Protein AF-0000000084721516 (afdb_homodimer)

Secondary structure (DSSP, 8-state):
-EEEEEEEEESS-HHHHHHHHT-GGGHHHH-TTEEEEEEEEEETTEEEEEEEEEEEEEEEEEEEEEEETTTEEEEEEEEESSEEEEEEEEEEEE-STT-EEEEEEEEEEE-TTS-HHHHHHIIIIIHHHHHHHHHHHHHH-/-EEEEEEEEESS-HHHHHHHHT-GGGHHHH-TTEEEEEEEEEETTEEEEEEEEEEEEEEEEEEEEEEETTTEEEEEEEEESSEEEEEEEEEEEE-STT-EEEEEEEEEEE-TTS-HHHHHHIIIIIHHHHHHHHHHHHHH-

Foldseek 3Di:
DDDDDDDDDDPDDPVVVVVVVPPFQCCVVPPVQWDGKDFPDDDDPDTDMDTDGDDDDDWDFDWAWDDDPPAKIWIWGDDIPQWDIKIWMWGWDDDDPPDIDIDTDMDTGGDPVDDVVVVCCCVPPVVVVVVVVVVCVVVVD/DDDDDDDDDDPDDPVVVVVVVPPFQCCVVPPVQWDGKDFDDDDDPDTDMDTDGDDDDDWDFDWAWDDDPPAKIWIWGDDIPQWDIKIWMWGWDDDDPPDIDIDTDMDTGGDPPDDPVVVCCCVPPVVVVVVVVVVCVVVVD

Sequence (282 aa):
MAGASRSIVINAPPEKLFDVITQYEKYPEFLSEVKKIRVLERKENTVKVQYEVDVIKTIRYTILVTEERPKRMSWTFVEGEVMKDNKGSWVLEPDGEGRTKATYTAELALGPLVPKAIVNALTETSLPKMLESFKRRAEATMAGASRSIVINAPPEKLFDVITQYEKYPEFLSEVKKIRVLERKENTVKVQYEVDVIKTIRYTILVTEERPKRMSWTFVEGEVMKDNKGSWVLEPDGEGRTKATYTAELALGPLVPKAIVNALTETSLPKMLESFKRRAEAT

Organism: Cystobacter fuscus (strain ATCC 25194 / DSM 2262 / NBRC 100088 / M29) (NCBI:txid1242864)

Nearest PDB structures (foldseek):
  5z8o-assembly1_A  TM=5.915E-01  e=6.239E-05  Mycolicibacterium smegmatis MC2 155
  5ezv-assembly2_C  TM=5.713E-01  e=5.406E+00  Homo sapiens
  7myj-assembly1_A  TM=3.577E-01  e=2.685E+00  Homo sapiens
  7myj-assembly2_C  TM=4.600E-01  e=5.099E+00  Homo sapiens
  4cfh-assembly1_A  TM=5.062E-01  e=8.618E+00  Rattus norvegicus

Structure (mmCIF, N/CA/C/O backbone):
data_AF-0000000084721516-model_v1
#
loop_
_entity.id
_entity.type
_entity.pdbx_description
1 polymer Cyclase/dehydrase
#
loop_
_atom_site.group_PDB
_atom_site.id
_atom_site.type_symbol
_atom_site.label_atom_id
_atom_site.label_alt_id
_atom_site.label_comp_id
_atom_site.label_asym_id
_atom_site.label_entity_id
_atom_site.label_seq_id
_atom_site.pdbx_PDB_ins_code
_atom_site.Cartn_x
_atom_site.Cartn_y
_atom_site.Cartn_z
_atom_site.occupancy
_atom_site.B_iso_or_equiv
_atom_site.auth_seq_id
_atom_site.auth_comp_id
_atom_site.auth_asym_id
_atom_site.auth_atom_id
_atom_site.pdbx_PDB_model_num
ATOM 1 N N . MET A 1 1 ? 8.711 -6.367 -20.938 1 63.09 1 MET A N 1
ATOM 2 C CA . MET A 1 1 ? 7.98 -7.027 -19.859 1 63.09 1 MET A CA 1
ATOM 3 C C . MET A 1 1 ? 8.922 -7.414 -18.719 1 63.09 1 MET A C 1
ATOM 5 O O . MET A 1 1 ? 10.094 -7.719 -18.953 1 63.09 1 MET A O 1
ATOM 9 N N . ALA A 1 2 ? 8.492 -6.895 -17.562 1 74.31 2 ALA A N 1
ATOM 10 C CA . ALA A 1 2 ? 9.32 -7.285 -16.422 1 74.31 2 ALA A CA 1
ATOM 11 C C . ALA A 1 2 ? 8.984 -8.703 -15.969 1 74.31 2 ALA A C 1
ATOM 13 O O . ALA A 1 2 ? 7.82 -9.094 -15.953 1 74.31 2 ALA A O 1
ATOM 14 N N . GLY A 1 3 ? 9.953 -9.578 -16.031 1 82 3 GLY A N 1
ATOM 15 C CA . GLY A 1 3 ? 9.758 -10.961 -15.625 1 82 3 GLY A CA 1
ATOM 16 C C . GLY A 1 3 ? 10.758 -11.422 -14.578 1 82 3 GLY A C 1
ATOM 17 O O . GLY A 1 3 ? 11.805 -10.812 -14.398 1 82 3 GLY A O 1
ATOM 18 N N . ALA A 1 4 ? 10.305 -12.336 -13.797 1 87.81 4 ALA A N 1
ATOM 19 C CA . ALA A 1 4 ? 11.18 -12.961 -12.805 1 87.81 4 ALA A CA 1
ATOM 20 C C . ALA A 1 4 ? 10.93 -14.461 -12.719 1 87.81 4 ALA A C 1
ATOM 22 O O . ALA A 1 4 ? 9.812 -14.922 -12.961 1 87.81 4 ALA A O 1
ATOM 23 N N . SER A 1 5 ? 12.008 -15.164 -12.516 1 93.06 5 SER A N 1
ATOM 24 C CA . SER A 1 5 ? 11.953 -16.594 -12.266 1 93.06 5 SER A CA 1
ATOM 25 C C . SER A 1 5 ? 12.805 -16.969 -11.055 1 93.06 5 SER A C 1
ATOM 27 O O . SER A 1 5 ? 13.922 -16.484 -10.898 1 93.06 5 SER A O 1
ATOM 29 N N . ARG A 1 6 ? 12.211 -17.734 -10.195 1 95.38 6 ARG A N 1
ATOM 30 C CA . ARG A 1 6 ? 12.922 -18.172 -9 1 95.38 6 ARG A CA 1
ATOM 31 C C . ARG A 1 6 ? 12.5 -19.594 -8.617 1 95.38 6 ARG A C 1
ATOM 33 O O . ARG A 1 6 ? 11.344 -19.969 -8.797 1 95.38 6 ARG A O 1
ATOM 40 N N . SER A 1 7 ? 13.453 -20.328 -8.078 1 96.88 7 SER A N 1
ATOM 41 C CA . SER A 1 7 ? 13.172 -21.672 -7.605 1 96.88 7 SER A CA 1
ATOM 42 C C . SER A 1 7 ? 13.422 -21.797 -6.105 1 96.88 7 SER A C 1
ATOM 44 O O . SER A 1 7 ? 14.258 -21.078 -5.551 1 96.88 7 SER A O 1
ATOM 46 N N . ILE A 1 8 ? 12.719 -22.688 -5.543 1 97.62 8 ILE A N 1
ATOM 47 C CA . ILE A 1 8 ? 12.891 -22.984 -4.129 1 97.62 8 ILE A CA 1
ATOM 48 C C . ILE A 1 8 ? 12.641 -24.484 -3.887 1 97.62 8 ILE A C 1
ATOM 50 O O . ILE A 1 8 ? 11.852 -25.109 -4.594 1 97.62 8 ILE A O 1
ATOM 54 N N . VAL A 1 9 ? 13.344 -25.031 -2.947 1 98 9 VAL A N 1
ATOM 55 C CA . VAL A 1 9 ? 13.094 -26.406 -2.541 1 98 9 VAL A CA 1
ATOM 56 C C . VAL A 1 9 ? 12.141 -26.438 -1.349 1 98 9 VAL A C 1
ATOM 58 O O . VAL A 1 9 ? 12.352 -25.719 -0.368 1 98 9 VAL A O 1
ATOM 61 N N . ILE A 1 10 ? 11.148 -27.219 -1.458 1 98.25 10 ILE A N 1
ATOM 62 C CA . ILE A 1 10 ? 10.109 -27.312 -0.444 1 98.25 10 ILE A CA 1
ATOM 63 C C . ILE A 1 10 ? 10.008 -28.75 0.058 1 98.25 10 ILE A C 1
ATOM 65 O O . ILE A 1 10 ? 9.969 -29.703 -0.739 1 98.25 10 ILE A O 1
ATOM 69 N N . ASN A 1 11 ? 9.938 -28.922 1.334 1 97.88 11 ASN A N 1
ATOM 70 C CA . ASN A 1 11 ? 9.812 -30.25 1.936 1 97.88 11 ASN A CA 1
ATOM 71 C C . ASN A 1 11 ? 8.367 -30.75 1.922 1 97.88 11 ASN A C 1
ATOM 73 O O . ASN A 1 11 ? 7.777 -30.969 2.977 1 97.88 11 ASN A O 1
ATOM 77 N N . ALA A 1 12 ? 7.871 -31 0.813 1 97.94 12 ALA A N 1
ATOM 78 C CA . ALA A 1 12 ? 6.566 -31.562 0.491 1 97.94 12 ALA A CA 1
ATOM 79 C C . ALA A 1 12 ? 6.559 -32.156 -0.913 1 97.94 12 ALA A C 1
ATOM 81 O O . ALA A 1 12 ? 7.18 -31.625 -1.83 1 97.94 12 ALA A O 1
ATOM 82 N N . PRO A 1 13 ? 5.914 -33.312 -1.038 1 97.44 13 PRO A N 1
ATOM 83 C CA . PRO A 1 13 ? 5.855 -33.875 -2.387 1 97.44 13 PRO A CA 1
ATOM 84 C C . PRO A 1 13 ? 5.094 -33 -3.369 1 97.44 13 PRO A C 1
ATOM 86 O O . PRO A 1 13 ? 4.301 -32.156 -2.953 1 97.44 13 PRO A O 1
ATOM 89 N N . PRO A 1 14 ? 5.312 -33.156 -4.648 1 97.88 14 PRO A N 1
ATOM 90 C CA . PRO A 1 14 ? 4.691 -32.312 -5.66 1 97.88 14 PRO A CA 1
ATOM 91 C C . PRO A 1 14 ? 3.168 -32.281 -5.559 1 97.88 14 PRO A C 1
ATOM 93 O O . PRO A 1 14 ? 2.551 -31.219 -5.738 1 97.88 14 PRO A O 1
ATOM 96 N N . GLU A 1 15 ? 2.562 -33.406 -5.266 1 97.62 15 GLU A N 1
ATOM 97 C CA . GLU A 1 15 ? 1.106 -33.469 -5.184 1 97.62 15 GLU A CA 1
ATOM 98 C C . GLU A 1 15 ? 0.571 -32.562 -4.086 1 97.62 15 GLU A C 1
ATOM 100 O O . GLU A 1 15 ? -0.406 -31.844 -4.293 1 97.62 15 GLU A O 1
ATOM 105 N N . LYS A 1 16 ? 1.24 -32.562 -2.986 1 97.62 16 LYS A N 1
ATOM 106 C CA . LYS A 1 16 ? 0.825 -31.734 -1.865 1 97.62 16 LYS A CA 1
ATOM 107 C C . LYS A 1 16 ? 1.025 -30.25 -2.182 1 97.62 16 LYS A C 1
ATOM 109 O O . LYS A 1 16 ? 0.144 -29.438 -1.922 1 97.62 16 LYS A O 1
ATOM 114 N N . LEU A 1 17 ? 2.172 -29.953 -2.682 1 98.19 17 LEU A N 1
ATOM 115 C CA . LEU A 1 17 ? 2.449 -28.562 -3.031 1 98.19 17 LEU A CA 1
ATOM 116 C C . LEU A 1 17 ? 1.479 -28.062 -4.098 1 98.19 17 LEU A C 1
ATOM 118 O O . LEU A 1 17 ? 0.999 -26.938 -4.023 1 98.19 17 LEU A O 1
ATOM 122 N N . PHE A 1 18 ? 1.16 -28.891 -5.062 1 98.38 18 PHE A N 1
ATOM 123 C CA . PHE A 1 18 ? 0.189 -28.531 -6.09 1 98.38 18 PHE A CA 1
ATOM 124 C C . PHE A 1 18 ? -1.16 -28.203 -5.465 1 98.38 18 PHE A C 1
ATOM 126 O O . PHE A 1 18 ? -1.799 -27.219 -5.848 1 98.38 18 PHE A O 1
ATOM 133 N N . ASP A 1 19 ? -1.529 -28.984 -4.516 1 97.75 19 ASP A N 1
ATOM 134 C CA . ASP A 1 19 ? -2.797 -28.734 -3.834 1 97.75 19 ASP A CA 1
ATOM 135 C C . ASP A 1 19 ? -2.791 -27.391 -3.125 1 97.75 19 ASP A C 1
ATOM 137 O O . ASP A 1 19 ? -3.783 -26.656 -3.164 1 97.75 19 ASP A O 1
ATOM 141 N N . VAL A 1 20 ? -1.72 -27.094 -2.498 1 97.94 20 VAL A N 1
ATOM 142 C CA . VAL A 1 20 ? -1.595 -25.812 -1.807 1 97.94 20 VAL A CA 1
ATOM 143 C C . VAL A 1 20 ? -1.669 -24.672 -2.816 1 97.94 20 VAL A C 1
ATOM 145 O O . VAL A 1 20 ? -2.363 -23.672 -2.588 1 97.94 20 VAL A O 1
ATOM 148 N N . ILE A 1 21 ? -0.99 -24.797 -3.943 1 98.31 21 ILE A N 1
ATOM 149 C CA . ILE A 1 21 ? -0.905 -23.766 -4.973 1 98.31 21 ILE A CA 1
ATOM 150 C C . ILE A 1 21 ? -2.279 -23.562 -5.605 1 98.31 21 ILE A C 1
ATOM 152 O O . ILE A 1 21 ? -2.633 -22.438 -5.977 1 98.31 21 ILE A O 1
ATOM 156 N N . THR A 1 22 ? -3.094 -24.578 -5.668 1 97.88 22 THR A N 1
ATOM 157 C CA . THR A 1 22 ? -4.328 -24.484 -6.434 1 97.88 22 THR A CA 1
ATOM 158 C C . THR A 1 22 ? -5.523 -24.266 -5.512 1 97.88 22 THR A C 1
ATOM 160 O O . THR A 1 22 ? -6.676 -24.312 -5.953 1 97.88 22 THR A O 1
ATOM 163 N N . GLN A 1 23 ? -5.27 -24.141 -4.266 1 96.56 23 GLN A N 1
ATOM 164 C CA . GLN A 1 23 ? -6.32 -23.719 -3.342 1 96.56 23 GLN A CA 1
ATOM 165 C C . GLN A 1 23 ? -6.406 -22.188 -3.258 1 96.56 23 GLN A C 1
ATOM 167 O O . GLN A 1 23 ? -6.137 -21.609 -2.205 1 96.56 23 GLN A O 1
ATOM 172 N N . TYR A 1 24 ? -6.875 -21.609 -4.266 1 97.69 24 TYR A N 1
ATOM 173 C CA . TYR A 1 24 ? -6.797 -20.172 -4.477 1 97.69 24 TYR A CA 1
ATOM 174 C C . TYR A 1 24 ? -7.504 -19.422 -3.357 1 97.69 24 TYR A C 1
ATOM 176 O O . TYR A 1 24 ? -6.961 -18.453 -2.807 1 97.69 24 TYR A O 1
ATOM 184 N N . GLU A 1 25 ? -8.648 -19.859 -2.969 1 96.19 25 GLU A N 1
ATOM 185 C CA . GLU A 1 25 ? -9.492 -19.125 -2.029 1 96.19 25 GLU A CA 1
ATOM 186 C C . GLU A 1 25 ? -8.883 -19.109 -0.633 1 96.19 25 GLU A C 1
ATOM 188 O O . GLU A 1 25 ? -9.32 -18.344 0.234 1 96.19 25 GLU A O 1
ATOM 193 N N . LYS A 1 26 ? -7.816 -19.844 -0.442 1 96.19 26 LYS A N 1
ATOM 194 C CA . LYS A 1 26 ? -7.141 -19.859 0.852 1 96.19 26 LYS A CA 1
ATOM 195 C C . LYS A 1 26 ? -5.945 -18.906 0.862 1 96.19 26 LYS A C 1
ATOM 197 O O . LYS A 1 26 ? -5.328 -18.688 1.906 1 96.19 26 LYS A O 1
ATOM 202 N N . TYR A 1 27 ? -5.648 -18.328 -0.242 1 97 27 TYR A N 1
ATOM 203 C CA . TYR A 1 27 ? -4.465 -17.484 -0.356 1 97 27 TYR A CA 1
ATOM 204 C C . TYR A 1 27 ? -4.488 -16.375 0.682 1 97 27 TYR A C 1
ATOM 206 O O . TYR A 1 27 ? -3.469 -16.078 1.304 1 97 27 TYR A O 1
ATOM 214 N N . PRO A 1 28 ? -5.668 -15.719 0.949 1 95.44 28 PRO A N 1
ATOM 215 C CA . PRO A 1 28 ? -5.68 -14.625 1.93 1 95.44 28 PRO A CA 1
ATOM 216 C C . PRO A 1 28 ? -5.246 -15.078 3.32 1 95.44 28 PRO A C 1
ATOM 218 O O . PRO A 1 28 ? -4.875 -14.25 4.156 1 95.44 28 PRO A O 1
ATOM 221 N N . GLU A 1 29 ? -5.199 -16.359 3.596 1 95 29 GLU A N 1
ATOM 222 C CA . GLU A 1 29 ? -4.82 -16.891 4.898 1 95 29 GLU A CA 1
ATOM 223 C C . GLU A 1 29 ? -3.312 -16.797 5.113 1 95 29 GLU A C 1
ATOM 225 O O . GLU A 1 29 ? -2.844 -16.781 6.254 1 95 29 GLU A O 1
ATOM 230 N N . PHE A 1 30 ? -2.586 -16.797 4.074 1 95 30 PHE A N 1
ATOM 231 C CA . PHE A 1 30 ? -1.147 -16.906 4.297 1 95 30 PHE A CA 1
ATOM 232 C C . PHE A 1 30 ? -0.389 -15.977 3.354 1 95 30 PHE A C 1
ATOM 234 O O . PHE A 1 30 ? 0.84 -15.898 3.408 1 95 30 PHE A O 1
ATOM 241 N N . LEU A 1 31 ? -1.008 -15.32 2.396 1 93.75 31 LEU A N 1
ATOM 242 C CA . LEU A 1 31 ? -0.427 -14.266 1.568 1 93.75 31 LEU A CA 1
ATOM 243 C C . LEU A 1 31 ? -1 -12.906 1.938 1 93.75 31 LEU A C 1
ATOM 245 O O . LEU A 1 31 ? -2.125 -12.578 1.556 1 93.75 31 LEU A O 1
ATOM 249 N N . SER A 1 32 ? -0.286 -12.062 2.525 1 87.88 32 SER A N 1
ATOM 250 C CA . SER A 1 32 ? -0.756 -10.805 3.098 1 87.88 32 SER A CA 1
ATOM 251 C C . SER A 1 32 ? -1.165 -9.82 2.008 1 87.88 32 SER A C 1
ATOM 253 O O . SER A 1 32 ? -1.993 -8.93 2.242 1 87.88 32 SER A O 1
ATOM 255 N N . GLU A 1 33 ? -0.64 -9.969 0.854 1 85.25 33 GLU A N 1
ATOM 256 C CA . GLU A 1 33 ? -0.896 -9.039 -0.246 1 85.25 33 GLU A CA 1
ATOM 257 C C . GLU A 1 33 ? -2.238 -9.336 -0.911 1 85.25 33 GLU A C 1
ATOM 259 O O . GLU A 1 33 ? -2.76 -8.508 -1.66 1 85.25 33 GLU A O 1
ATOM 264 N N . VAL A 1 34 ? -2.783 -10.516 -0.697 1 91.94 34 VAL A N 1
ATOM 265 C CA . VAL A 1 34 ? -4.043 -10.906 -1.317 1 91.94 34 VAL A CA 1
ATOM 266 C C . VAL A 1 34 ? -5.203 -10.586 -0.378 1 91.94 34 VAL A C 1
ATOM 268 O O . VAL A 1 34 ? -5.332 -11.188 0.688 1 91.94 34 VAL A O 1
ATOM 271 N N . LYS A 1 35 ? -6.035 -9.703 -0.82 1 90.19 35 LYS A N 1
ATOM 272 C CA . LYS A 1 35 ? -7.172 -9.289 -0.002 1 90.19 35 LYS A CA 1
ATOM 273 C C . LYS A 1 35 ? -8.359 -10.234 -0.193 1 90.19 35 LYS A C 1
ATOM 275 O O . LYS A 1 35 ? -8.977 -10.672 0.781 1 90.19 35 LYS A O 1
ATOM 280 N N . LYS A 1 36 ? -8.602 -10.422 -1.396 1 94.19 36 LYS A N 1
ATOM 281 C CA . LYS A 1 36 ? -9.695 -11.305 -1.773 1 94.19 36 LYS A CA 1
ATOM 282 C C . LYS A 1 36 ? -9.375 -12.078 -3.049 1 94.19 36 LYS A C 1
ATOM 284 O O . LYS A 1 36 ? -8.641 -11.586 -3.91 1 94.19 36 LYS A O 1
ATOM 289 N N . ILE A 1 37 ? -9.875 -13.266 -3.184 1 96.88 37 ILE A N 1
ATOM 290 C CA . ILE A 1 37 ? -9.75 -14.109 -4.367 1 96.88 37 ILE A CA 1
ATOM 291 C C . ILE A 1 37 ? -11.047 -14.875 -4.602 1 96.88 37 ILE A C 1
ATOM 293 O O . ILE A 1 37 ? -11.68 -15.344 -3.65 1 96.88 37 ILE A O 1
ATOM 297 N N . ARG A 1 38 ? -11.414 -14.891 -5.801 1 97 38 ARG A N 1
ATOM 298 C CA . ARG A 1 38 ? -12.633 -15.617 -6.16 1 97 38 ARG A CA 1
ATOM 299 C C . ARG A 1 38 ? -12.406 -16.484 -7.391 1 97 38 ARG A C 1
ATOM 301 O O . ARG A 1 38 ? -11.852 -16.031 -8.391 1 97 38 ARG A O 1
ATOM 308 N N . VAL A 1 39 ? -12.797 -17.719 -7.25 1 98 39 VAL A N 1
ATOM 309 C CA . VAL A 1 39 ? -12.875 -18.578 -8.422 1 98 39 VAL A CA 1
ATOM 310 C C . VAL A 1 39 ? -14.172 -18.297 -9.188 1 98 39 VAL A C 1
ATOM 312 O O . VAL A 1 39 ? -15.266 -18.531 -8.664 1 98 39 VAL A O 1
ATOM 315 N N . LEU A 1 40 ? -14.008 -17.812 -10.367 1 97.81 40 LEU A N 1
ATOM 316 C CA . LEU A 1 40 ? -15.164 -17.375 -11.133 1 97.81 40 LEU A CA 1
ATOM 317 C C . LEU A 1 40 ? -15.773 -18.547 -11.906 1 97.81 40 LEU A C 1
ATOM 319 O O . LEU A 1 40 ? -16.984 -18.609 -12.086 1 97.81 40 LEU A O 1
ATOM 323 N N . GLU A 1 41 ? -14.898 -19.344 -12.43 1 97.5 41 GLU A N 1
ATOM 324 C CA . GLU A 1 41 ? -15.297 -20.469 -13.281 1 97.5 41 GLU A CA 1
ATOM 325 C C . GLU A 1 41 ? -14.25 -21.578 -13.242 1 97.5 41 GLU A C 1
ATOM 327 O O . GLU A 1 41 ? -13.047 -21.312 -13.188 1 97.5 41 GLU A O 1
ATOM 332 N N . ARG A 1 42 ? -14.742 -22.828 -13.203 1 96.5 42 ARG A N 1
ATOM 333 C CA . ARG A 1 42 ? -13.891 -24 -13.359 1 96.5 42 ARG A CA 1
ATOM 334 C C . ARG A 1 42 ? -14.383 -24.891 -14.492 1 96.5 42 ARG A C 1
ATOM 336 O O . ARG A 1 42 ? -15.57 -25.234 -14.547 1 96.5 42 ARG A O 1
ATOM 343 N N . LYS A 1 43 ? -13.508 -25.125 -15.398 1 95.88 43 LYS A N 1
ATOM 344 C CA . LYS A 1 43 ? -13.812 -26.031 -16.516 1 95.88 43 LYS A CA 1
ATOM 345 C C . LYS A 1 43 ? -12.664 -27 -16.766 1 95.88 43 LYS A C 1
ATOM 347 O O . LYS A 1 43 ? -11.633 -26.625 -17.312 1 95.88 43 LYS A O 1
ATOM 352 N N . GLU A 1 44 ? -12.906 -28.281 -16.422 1 94.94 44 GLU A N 1
ATOM 353 C CA . GLU A 1 44 ? -11.875 -29.297 -16.625 1 94.94 44 GLU A CA 1
ATOM 354 C C . GLU A 1 44 ? -10.57 -28.906 -15.93 1 94.94 44 GLU A C 1
ATOM 356 O O . GLU A 1 44 ? -10.523 -28.812 -14.703 1 94.94 44 GLU A O 1
ATOM 361 N N . ASN A 1 45 ? -9.586 -28.484 -16.797 1 97.25 45 ASN A N 1
ATOM 362 C CA . ASN A 1 45 ? -8.289 -28.172 -16.219 1 97.25 45 ASN A CA 1
ATOM 363 C C . ASN A 1 45 ? -8.016 -26.672 -16.203 1 97.25 45 ASN A C 1
ATOM 365 O O . ASN A 1 45 ? -6.883 -26.25 -16 1 97.25 45 ASN A O 1
ATOM 369 N N . THR A 1 46 ? -9.008 -25.875 -16.469 1 98.31 46 THR A N 1
ATOM 370 C CA . THR A 1 46 ? -8.852 -24.438 -16.453 1 98.31 46 THR A CA 1
ATOM 371 C C . THR A 1 46 ? -9.703 -23.797 -15.352 1 98.31 46 THR A C 1
ATOM 373 O O . THR A 1 46 ? -10.805 -24.281 -15.062 1 98.31 46 THR A O 1
ATOM 376 N N . VAL A 1 47 ? -9.125 -22.812 -14.766 1 98.44 47 VAL A N 1
ATOM 377 C CA . VAL A 1 47 ? -9.82 -22.094 -13.695 1 98.44 47 VAL A CA 1
ATOM 378 C C . VAL A 1 47 ? -9.68 -20.594 -13.922 1 98.44 47 VAL A C 1
ATOM 380 O O . VAL A 1 47 ? -8.578 -20.078 -14.102 1 98.44 47 VAL A O 1
ATOM 383 N N . LYS A 1 48 ? -10.75 -19.875 -14.008 1 98.5 48 LYS A N 1
ATOM 384 C CA . LYS A 1 48 ? -10.742 -18.422 -14.023 1 98.5 48 LYS A CA 1
ATOM 385 C C . LYS A 1 48 ? -10.766 -17.859 -12.609 1 98.5 48 LYS A C 1
ATOM 387 O O . LYS A 1 48 ? -11.695 -18.125 -11.844 1 98.5 48 LYS A O 1
ATOM 392 N N . VAL A 1 49 ? -9.711 -17.109 -12.297 1 98.5 49 VAL A N 1
ATOM 393 C CA . VAL A 1 49 ? -9.547 -16.641 -10.922 1 98.5 49 VAL A CA 1
ATOM 394 C C . VAL A 1 49 ? -9.445 -15.117 -10.891 1 98.5 49 VAL A C 1
ATOM 396 O O . VAL A 1 49 ? -8.695 -14.523 -11.664 1 98.5 49 VAL A O 1
ATOM 399 N N . GLN A 1 50 ? -10.195 -14.492 -10.039 1 98.06 50 GLN A N 1
ATOM 400 C CA . GLN A 1 50 ? -10.148 -13.047 -9.828 1 98.06 50 GLN A CA 1
ATOM 401 C C . GLN A 1 50 ? -9.461 -12.703 -8.516 1 98.06 50 GLN A C 1
ATOM 403 O O . GLN A 1 50 ? -9.773 -13.281 -7.473 1 98.06 50 GLN A O 1
ATOM 408 N N . TYR A 1 51 ? -8.539 -11.773 -8.656 1 96.19 51 TYR A N 1
ATOM 409 C CA . TYR A 1 51 ? -7.773 -11.32 -7.5 1 96.19 51 TYR A CA 1
ATOM 410 C C . TYR A 1 51 ? -8.141 -9.891 -7.125 1 96.19 51 TYR A C 1
ATOM 412 O O . TYR A 1 51 ? -8.398 -9.062 -8 1 96.19 51 TYR A O 1
ATOM 420 N N . GLU A 1 52 ? -8.234 -9.625 -5.891 1 91.75 52 GLU A N 1
ATOM 421 C CA . GLU A 1 52 ? -8.102 -8.289 -5.32 1 91.75 52 GLU A CA 1
ATOM 422 C C . GLU A 1 52 ? -6.84 -8.172 -4.465 1 91.75 52 GLU A C 1
ATOM 424 O O . GLU A 1 52 ? -6.719 -8.852 -3.441 1 91.75 52 GLU A O 1
ATOM 429 N N . VAL A 1 53 ? -5.945 -7.305 -4.934 1 88.75 53 VAL A N 1
ATOM 430 C CA . VAL A 1 53 ? -4.668 -7.219 -4.23 1 88.75 53 VAL A CA 1
ATOM 431 C C . VAL A 1 53 ? -4.359 -5.762 -3.902 1 88.75 53 VAL A C 1
ATOM 433 O O . VAL A 1 53 ? -4.703 -4.855 -4.668 1 88.75 53 VAL A O 1
ATOM 436 N N . ASP A 1 54 ? -3.689 -5.598 -2.787 1 78.88 54 ASP A N 1
ATOM 437 C CA . ASP A 1 54 ? -3.215 -4.273 -2.406 1 78.88 54 ASP A CA 1
ATOM 438 C C . ASP A 1 54 ? -1.858 -3.971 -3.043 1 78.88 54 ASP A C 1
ATOM 440 O O . ASP A 1 54 ? -0.937 -4.785 -2.967 1 78.88 54 ASP A O 1
ATOM 444 N N . VAL A 1 55 ? -1.849 -2.863 -3.758 1 75.5 55 VAL A N 1
ATOM 445 C CA . VAL A 1 55 ? -0.57 -2.385 -4.273 1 75.5 55 VAL A CA 1
ATOM 446 C C . VAL A 1 55 ? -0.22 -1.048 -3.621 1 75.5 55 VAL A C 1
ATOM 448 O O . VAL A 1 55 ? -1.108 -0.267 -3.275 1 75.5 55 VAL A O 1
ATOM 451 N N . ILE A 1 56 ? 1.009 -0.916 -3.35 1 72.44 56 ILE A N 1
ATOM 452 C CA . ILE A 1 56 ? 1.457 0.361 -2.805 1 72.44 56 ILE A CA 1
ATOM 453 C C . ILE A 1 56 ? 1.802 1.316 -3.945 1 72.44 56 ILE A C 1
ATOM 455 O O . ILE A 1 56 ? 2.516 0.945 -4.879 1 72.44 56 ILE A O 1
ATOM 459 N N . LYS A 1 57 ? 1.171 2.391 -4.008 1 73.38 57 LYS A N 1
ATOM 460 C CA . LYS A 1 57 ? 1.485 3.471 -4.938 1 73.38 57 LYS A CA 1
ATOM 461 C C . LYS A 1 57 ? 2.033 4.691 -4.203 1 73.38 57 LYS A C 1
ATOM 463 O O . LYS A 1 57 ? 1.434 5.16 -3.236 1 73.38 57 LYS A O 1
ATOM 468 N N . THR A 1 58 ? 3.203 5.043 -4.676 1 79.88 58 THR A N 1
ATOM 469 C CA . THR A 1 58 ? 3.748 6.293 -4.164 1 79.88 58 THR A CA 1
ATOM 470 C C . THR A 1 58 ? 3.176 7.488 -4.926 1 79.88 58 THR A C 1
ATOM 472 O O . THR A 1 58 ? 3.186 7.504 -6.156 1 79.88 58 THR A O 1
ATOM 475 N N . ILE A 1 59 ? 2.596 8.375 -4.238 1 83 59 ILE A N 1
ATOM 476 C CA . ILE A 1 59 ? 2.061 9.57 -4.891 1 83 59 ILE A CA 1
ATOM 477 C C . ILE A 1 59 ? 2.766 10.812 -4.348 1 83 59 ILE A C 1
ATOM 479 O O . ILE A 1 59 ? 3.268 10.805 -3.223 1 83 59 ILE A O 1
ATOM 483 N N . ARG A 1 60 ? 2.809 11.75 -5.203 1 92.44 60 ARG A N 1
ATOM 484 C CA . ARG A 1 60 ? 3.428 13.023 -4.848 1 92.44 60 ARG A CA 1
ATOM 485 C C . ARG A 1 60 ? 2.395 14.141 -4.816 1 92.44 60 ARG A C 1
ATOM 487 O O . ARG A 1 60 ? 1.499 14.195 -5.66 1 92.44 60 ARG A O 1
ATOM 494 N N . TYR A 1 61 ? 2.445 15.008 -3.807 1 94.25 61 TYR A N 1
ATOM 495 C CA . TYR A 1 61 ? 1.634 16.219 -3.779 1 94.25 61 TYR A CA 1
ATOM 496 C C . TYR A 1 61 ? 2.357 17.344 -3.049 1 94.25 61 TYR A C 1
ATOM 498 O O . TYR A 1 61 ? 3.326 17.109 -2.326 1 94.25 61 TYR A O 1
ATOM 506 N N . THR A 1 62 ? 1.904 18.531 -3.346 1 97.75 62 THR A N 1
ATOM 507 C CA . THR A 1 62 ? 2.473 19.734 -2.736 1 97.75 62 THR A CA 1
ATOM 508 C C . THR A 1 62 ? 1.391 20.547 -2.035 1 97.75 62 THR A C 1
ATOM 510 O O . THR A 1 62 ? 0.292 20.719 -2.566 1 97.75 62 THR A O 1
ATOM 513 N N . ILE A 1 63 ? 1.746 20.953 -0.864 1 97.75 63 ILE A N 1
ATOM 514 C CA . ILE A 1 63 ? 0.848 21.828 -0.123 1 97.75 63 ILE A CA 1
ATOM 515 C C . ILE A 1 63 ? 1.567 23.141 0.222 1 97.75 63 ILE A C 1
ATOM 517 O O . ILE A 1 63 ? 2.799 23.188 0.205 1 97.75 63 ILE A O 1
ATOM 521 N N . LEU A 1 64 ? 0.777 24.156 0.486 1 98.69 64 LEU A N 1
ATOM 522 C CA . LEU A 1 64 ? 1.258 25.422 1.033 1 98.69 64 LEU A CA 1
ATOM 523 C C . LEU A 1 64 ? 0.834 25.578 2.49 1 98.69 64 LEU A C 1
ATOM 525 O O . LEU A 1 64 ? -0.359 25.656 2.789 1 98.69 64 LEU A O 1
ATOM 529 N N . VAL A 1 65 ? 1.806 25.672 3.305 1 98.69 65 VA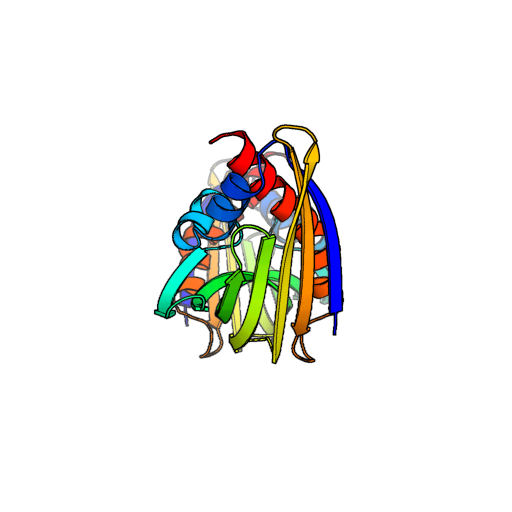L A N 1
ATOM 530 C CA . VAL A 1 65 ? 1.572 25.734 4.742 1 98.69 65 VAL A CA 1
ATOM 531 C C . VAL A 1 65 ? 1.653 27.172 5.23 1 98.69 65 VAL A C 1
ATOM 533 O O . VAL A 1 65 ? 2.502 27.938 4.773 1 98.69 65 VAL A O 1
ATOM 536 N N . THR A 1 66 ? 0.82 27.547 6.145 1 98.81 66 THR A N 1
ATOM 537 C CA . THR A 1 66 ? 0.892 28.797 6.895 1 98.81 66 THR A CA 1
ATOM 538 C C . THR A 1 66 ? 1.12 28.531 8.383 1 98.81 66 THR A C 1
ATOM 540 O O . THR A 1 66 ? 0.337 27.812 9.016 1 98.81 66 THR A O 1
ATOM 543 N N . GLU A 1 67 ? 2.166 29.125 8.883 1 98.62 67 GLU A N 1
ATOM 544 C CA . GLU A 1 67 ? 2.543 28.891 10.273 1 98.62 67 GLU A CA 1
ATOM 545 C C . GLU A 1 67 ? 2.207 30.094 11.141 1 98.62 67 GLU A C 1
ATOM 547 O O . GLU A 1 67 ? 2.652 31.219 10.859 1 98.62 67 GLU A O 1
ATOM 552 N N . GLU A 1 68 ? 1.439 29.875 12.133 1 98.31 68 GLU A N 1
ATOM 553 C CA . GLU A 1 68 ? 1.148 30.875 13.164 1 98.31 68 GLU A CA 1
ATOM 554 C C . GLU A 1 68 ? 1.578 30.375 14.547 1 98.31 68 GLU A C 1
ATOM 556 O O . GLU A 1 68 ? 0.736 30.031 15.375 1 98.31 68 GLU A O 1
ATOM 561 N N . ARG A 1 69 ? 2.83 30.422 14.781 1 97.31 69 ARG A N 1
ATOM 562 C CA . ARG A 1 69 ? 3.451 29.859 15.977 1 97.31 69 ARG A CA 1
ATOM 563 C C . ARG A 1 69 ? 2.928 30.531 17.234 1 97.31 69 ARG A C 1
ATOM 565 O O . ARG A 1 69 ? 2.838 31.766 17.297 1 97.31 69 ARG A O 1
ATOM 572 N N . PRO A 1 70 ? 2.66 29.781 18.219 1 97.44 70 PRO A N 1
ATOM 573 C CA . PRO A 1 70 ? 2.617 28.312 18.297 1 97.44 70 PRO A CA 1
ATOM 574 C C . PRO A 1 70 ? 1.195 27.766 18.203 1 97.44 70 PRO A C 1
ATOM 576 O O . PRO A 1 70 ? 0.951 26.625 18.594 1 97.44 70 PRO A O 1
ATOM 579 N N . LYS A 1 71 ? 0.296 28.609 17.75 1 97.94 71 LYS A N 1
ATOM 580 C CA . LYS A 1 71 ? -1.118 28.344 17.984 1 97.94 71 LYS A CA 1
ATOM 581 C C . LYS A 1 71 ? -1.722 27.531 16.844 1 97.94 71 LYS A C 1
ATOM 583 O O . LYS A 1 71 ? -2.668 26.766 17.031 1 97.94 71 LYS A O 1
ATOM 588 N N . ARG A 1 72 ? -1.15 27.812 15.664 1 98.62 72 ARG A N 1
ATOM 589 C CA . ARG A 1 72 ? -1.86 27.25 14.523 1 98.62 72 ARG A CA 1
ATOM 590 C C . ARG A 1 72 ? -0.907 26.984 13.359 1 98.62 72 ARG A C 1
ATOM 592 O O . ARG A 1 72 ? 0.002 27.766 13.102 1 98.62 72 ARG A O 1
ATOM 599 N N . MET A 1 73 ? -1.049 25.891 12.719 1 98.69 73 MET A N 1
ATOM 600 C CA . MET A 1 73 ? -0.479 25.562 11.414 1 98.69 73 MET A CA 1
ATOM 601 C C . MET A 1 73 ? -1.562 25.078 10.461 1 98.69 73 MET A C 1
ATOM 603 O O . MET A 1 73 ? -2.324 24.156 10.781 1 98.69 73 MET A O 1
ATOM 607 N N . SER A 1 74 ? -1.7 25.703 9.359 1 98.69 74 SER A N 1
ATOM 608 C CA . SER A 1 74 ? -2.697 25.312 8.367 1 98.69 74 SER A CA 1
ATOM 609 C C . SER A 1 74 ? -2.066 25.125 6.992 1 98.69 74 SER A C 1
ATOM 611 O O . SER A 1 74 ? -0.928 25.531 6.762 1 98.69 74 SER A O 1
ATOM 613 N N . TRP A 1 75 ? -2.811 24.422 6.09 1 98.62 75 TRP A N 1
ATOM 614 C CA . TRP A 1 75 ? -2.279 24.25 4.742 1 98.62 75 TRP A CA 1
ATOM 615 C C . TRP A 1 75 ? -3.402 24.234 3.711 1 98.62 75 TRP A C 1
ATOM 617 O O . TRP A 1 75 ? -4.57 24.047 4.059 1 98.62 75 TRP A O 1
ATOM 627 N N . THR A 1 76 ? -3.057 24.516 2.473 1 97.94 76 THR A N 1
ATOM 628 C CA . THR A 1 76 ? -3.895 24.375 1.287 1 97.94 76 THR A CA 1
ATOM 629 C C . THR A 1 76 ? -3.164 23.578 0.204 1 97.94 76 THR A C 1
ATOM 631 O O . THR A 1 76 ? -1.932 23.547 0.18 1 97.94 76 THR A O 1
ATOM 634 N N . PHE A 1 77 ? -3.99 23.141 -0.687 1 96.94 77 PHE A N 1
ATOM 635 C CA . PHE A 1 77 ? -3.486 22.297 -1.76 1 96.94 77 PHE A CA 1
ATOM 636 C C . PHE A 1 77 ? -2.844 23.141 -2.857 1 96.94 77 PHE A C 1
ATOM 638 O O . PHE A 1 77 ? -3.375 24.188 -3.234 1 96.94 77 PHE A O 1
ATOM 645 N N . VAL A 1 78 ? -1.683 22.656 -3.35 1 97.56 78 VAL A N 1
ATOM 646 C CA . VAL A 1 78 ? -1.046 23.328 -4.48 1 97.56 78 VAL A CA 1
ATOM 647 C C . VAL A 1 78 ? -1.178 22.453 -5.73 1 97.56 78 VAL A C 1
ATOM 649 O O . VAL A 1 78 ? -1.727 22.906 -6.746 1 97.56 78 VAL A O 1
ATOM 652 N N . GLU A 1 79 ? -0.71 21.234 -5.652 1 95.75 79 GLU A N 1
ATOM 653 C CA . GLU A 1 79 ? -0.764 20.281 -6.758 1 95.75 79 GLU A CA 1
ATOM 654 C C . GLU A 1 79 ? -0.507 18.859 -6.27 1 95.75 79 GLU A C 1
ATOM 656 O O . GLU A 1 79 ? 0.017 18.656 -5.172 1 95.75 79 GLU A O 1
ATOM 661 N N . GLY A 1 80 ? -0.935 17.875 -7.105 1 90.81 80 GLY A N 1
ATOM 662 C CA . GLY A 1 80 ? -0.636 16.516 -6.715 1 90.81 80 GLY A CA 1
ATOM 663 C C . GLY A 1 80 ? -1.342 15.477 -7.574 1 90.81 80 GLY A C 1
ATOM 664 O O . GLY A 1 80 ? -2.195 15.82 -8.391 1 90.81 80 GLY A O 1
ATOM 665 N N . GLU A 1 81 ? -0.906 14.344 -7.387 1 82.25 81 GLU A N 1
ATOM 666 C CA . GLU A 1 81 ? -1.498 13.188 -8.055 1 82.25 81 GLU A CA 1
ATOM 667 C C . GLU A 1 81 ? -2.717 12.672 -7.289 1 82.25 81 GLU A C 1
ATOM 669 O O . GLU A 1 81 ? -2.764 12.758 -6.059 1 82.25 81 GLU A O 1
ATOM 674 N N . VAL A 1 82 ? -3.771 12.195 -7.965 1 73.06 82 VAL A N 1
ATOM 675 C CA . VAL A 1 82 ? -4.91 11.422 -7.484 1 73.06 82 VAL A CA 1
ATOM 676 C C . VAL A 1 82 ? -5.793 12.297 -6.594 1 73.06 82 VAL A C 1
ATOM 678 O O . VAL A 1 82 ? -6.852 11.859 -6.137 1 73.06 82 VAL A O 1
ATOM 681 N N . MET A 1 83 ? -5.301 13.477 -6.285 1 81.81 83 MET A N 1
ATOM 682 C CA . MET A 1 83 ? -6.074 14.359 -5.414 1 81.81 83 MET A CA 1
ATOM 683 C C . MET A 1 83 ? -6.41 15.664 -6.121 1 81.81 83 MET A C 1
ATOM 685 O O . MET A 1 83 ? -5.625 16.156 -6.934 1 81.81 83 MET A O 1
ATOM 689 N N . LYS A 1 84 ? -7.594 16.172 -5.73 1 86.19 84 LYS A N 1
ATOM 690 C CA . LYS A 1 84 ? -8.031 17.438 -6.312 1 86.19 84 LYS A CA 1
ATOM 691 C C . LYS A 1 84 ? -7.883 18.578 -5.316 1 86.19 84 LYS A C 1
ATOM 693 O O . LYS A 1 84 ? -7.785 19.75 -5.711 1 86.19 84 LYS A O 1
ATOM 698 N N . ASP A 1 85 ? -7.941 18.219 -4.105 1 91.38 85 ASP A N 1
ATOM 699 C CA . ASP A 1 85 ? -7.793 19.219 -3.055 1 91.38 85 ASP A CA 1
ATOM 700 C C . ASP A 1 85 ? -7.344 18.578 -1.744 1 91.38 85 ASP A C 1
ATOM 702 O O . ASP A 1 85 ? -7.582 17.406 -1.512 1 91.38 85 ASP A O 1
ATOM 706 N N . ASN A 1 86 ? -6.73 19.328 -0.955 1 93.19 86 ASN A N 1
ATOM 707 C CA . ASN A 1 86 ? -6.207 18.969 0.358 1 93.19 86 ASN A CA 1
ATOM 708 C C . ASN A 1 86 ? -5.965 20.203 1.225 1 93.19 86 ASN A C 1
ATOM 710 O O . ASN A 1 86 ? -5.113 21.031 0.907 1 93.19 86 ASN A O 1
ATOM 714 N N . LYS A 1 87 ? -6.723 20.297 2.221 1 96.56 87 LYS A N 1
ATOM 715 C CA . LYS A 1 87 ? -6.531 21.406 3.15 1 96.56 87 LYS A CA 1
ATOM 716 C C . LYS A 1 87 ? -6.723 20.953 4.594 1 96.56 87 LYS A C 1
ATOM 718 O O . LYS A 1 87 ? -7.371 19.938 4.852 1 96.56 87 LYS A O 1
ATOM 723 N N . GLY A 1 88 ? -6.215 21.688 5.469 1 97.44 88 GLY A N 1
ATOM 724 C CA . GLY A 1 88 ? -6.348 21.312 6.867 1 97.44 88 GLY A CA 1
ATOM 725 C C . GLY A 1 88 ? -5.602 22.25 7.809 1 97.44 88 GLY A C 1
ATOM 726 O O . GLY A 1 88 ? -5.16 23.328 7.402 1 97.44 88 GLY A O 1
ATOM 727 N N . SER A 1 89 ? -5.57 21.766 9.094 1 98.5 89 SER A N 1
ATOM 728 C CA . SER A 1 89 ? -4.895 22.609 10.086 1 98.5 89 SER A CA 1
ATOM 729 C C . SER A 1 89 ? -4.625 21.812 11.367 1 98.5 89 SER A C 1
ATOM 731 O O . SER A 1 89 ? -5.285 20.812 11.641 1 98.5 89 SER A O 1
ATOM 733 N N . TRP A 1 90 ? -3.633 22.281 12.031 1 98.69 90 TRP A N 1
ATOM 734 C CA . TRP A 1 90 ? -3.416 22.047 13.453 1 98.69 90 TRP A CA 1
ATOM 735 C C . TRP A 1 90 ? -3.773 23.281 14.273 1 98.69 90 TRP A C 1
ATOM 737 O O . TRP A 1 90 ? -3.369 24.391 13.945 1 98.69 90 TRP A O 1
ATOM 747 N N . VAL A 1 91 ? -4.523 23.078 15.289 1 98.81 91 VAL A N 1
ATOM 748 C CA . VAL A 1 91 ? -4.77 24.125 16.281 1 98.81 91 VAL A CA 1
ATOM 749 C C . VAL A 1 91 ? -4.305 23.656 17.656 1 98.81 91 VAL A C 1
ATOM 751 O O . VAL A 1 91 ? -4.723 22.594 18.125 1 98.81 91 VAL A O 1
ATOM 754 N N . LEU A 1 92 ? -3.469 24.406 18.281 1 98.75 92 LEU A N 1
ATOM 755 C CA . LEU A 1 92 ? -2.852 24.031 19.547 1 98.75 92 LEU A CA 1
ATOM 756 C C . LEU A 1 92 ? -3.311 24.969 20.672 1 98.75 92 LEU A C 1
ATOM 758 O O . LEU A 1 92 ? -3.055 26.172 20.641 1 98.75 92 LEU A O 1
ATOM 762 N N . GLU A 1 93 ? -3.947 24.375 21.625 1 98.38 93 GLU A N 1
ATOM 763 C CA . GLU A 1 93 ? -4.438 25.125 22.781 1 98.38 93 GLU A CA 1
ATOM 764 C C . GLU A 1 93 ? -3.826 24.609 24.078 1 98.38 93 GLU A C 1
ATOM 766 O O . GLU A 1 93 ? -3.881 23.422 24.375 1 98.38 93 GLU A O 1
ATOM 771 N N . PRO A 1 94 ? -3.305 25.547 24.859 1 97.38 94 PRO A N 1
ATOM 772 C CA . PRO A 1 94 ? -2.84 25.094 26.172 1 97.38 94 PRO A CA 1
ATOM 773 C C . PRO A 1 94 ? -3.932 24.391 26.969 1 97.38 94 PRO A C 1
ATOM 775 O O . PRO A 1 94 ? -5.094 24.812 26.938 1 97.38 94 PRO A O 1
ATOM 778 N N . ASP A 1 95 ? -3.574 23.25 27.5 1 96 95 ASP A N 1
ATOM 779 C CA . ASP A 1 95 ? -4.492 22.469 28.328 1 96 95 ASP A CA 1
ATOM 780 C C . ASP A 1 95 ? -3.883 22.188 29.688 1 96 95 ASP A C 1
ATOM 782 O O . ASP A 1 95 ? -3.74 21.016 30.078 1 96 95 ASP A O 1
ATOM 786 N N . GLY A 1 96 ? -3.592 23.094 30.453 1 90.06 96 GLY A N 1
ATOM 787 C CA . GLY A 1 96 ? -2.875 22.969 31.719 1 90.06 96 GLY A CA 1
ATOM 788 C C . GLY A 1 96 ? -1.373 23.125 31.562 1 90.06 96 GLY A C 1
ATOM 789 O O . GLY A 1 96 ? -0.885 23.453 30.484 1 90.06 96 GLY A O 1
ATOM 790 N N . GLU A 1 97 ? -0.665 22.922 32.688 1 89.69 97 GLU A N 1
ATOM 791 C CA . GLU A 1 97 ? 0.781 23.125 32.656 1 89.69 97 GLU A CA 1
ATOM 792 C C . GLU A 1 97 ? 1.467 22.016 31.859 1 89.69 97 GLU A C 1
ATOM 794 O O . GLU A 1 97 ? 1.289 20.828 32.156 1 89.69 97 GLU A O 1
ATOM 799 N N . GLY A 1 98 ? 2.084 22.391 30.797 1 93.62 98 GLY A N 1
ATOM 800 C CA . GLY A 1 98 ? 2.928 21.5 30.016 1 93.62 98 GLY A CA 1
ATOM 801 C C . GLY A 1 98 ? 2.141 20.594 29.094 1 93.62 98 GLY A C 1
ATOM 802 O O . GLY A 1 98 ? 2.656 19.578 28.625 1 93.62 98 GLY A O 1
ATOM 803 N N . ARG A 1 99 ? 0.878 20.953 29.016 1 97 99 ARG A N 1
ATOM 804 C CA . ARG A 1 99 ? 0.019 20.094 28.188 1 97 99 ARG A CA 1
ATOM 805 C C . ARG A 1 99 ? -0.653 20.906 27.094 1 97 99 ARG A C 1
ATOM 807 O O . ARG A 1 99 ? -0.857 22.125 27.234 1 97 99 ARG A O 1
ATOM 814 N N . THR A 1 100 ? -0.937 20.281 26 1 98.44 100 THR A N 1
ATOM 815 C CA . THR A 1 100 ? -1.577 20.906 24.844 1 98.44 100 THR A CA 1
ATOM 816 C C . THR A 1 100 ? -2.762 20.078 24.359 1 98.44 100 THR A C 1
ATOM 818 O O . THR A 1 100 ? -2.66 18.859 24.234 1 98.44 100 THR A O 1
ATOM 821 N N . LYS A 1 101 ? -3.879 20.703 24.234 1 98.56 101 LYS A N 1
ATOM 822 C CA . LYS A 1 101 ? -4.941 20.125 23.422 1 98.56 101 LYS A CA 1
ATOM 823 C C . LYS A 1 101 ? -4.727 20.438 21.938 1 98.56 101 LYS A C 1
ATOM 825 O O . LYS A 1 101 ? -4.82 21.594 21.516 1 98.56 101 LYS A O 1
ATOM 830 N N . ALA A 1 102 ? -4.43 19.469 21.219 1 98.62 102 ALA A N 1
ATOM 831 C CA . ALA A 1 102 ? -4.156 19.609 19.797 1 98.62 102 ALA A CA 1
ATOM 832 C C . ALA A 1 102 ? -5.336 19.141 18.953 1 98.62 102 ALA A C 1
ATOM 834 O O . ALA A 1 102 ? -5.812 18.016 19.125 1 98.62 102 ALA A O 1
ATOM 835 N N . THR A 1 103 ? -5.848 19.984 18.078 1 98.5 103 THR A N 1
ATOM 836 C CA . THR A 1 103 ? -6.93 19.625 17.156 1 98.5 103 THR A CA 1
ATOM 837 C C . THR A 1 103 ? -6.434 19.609 15.719 1 98.5 103 THR A C 1
ATOM 839 O O . THR A 1 103 ? -5.902 20.594 15.219 1 98.5 103 THR A O 1
ATOM 842 N N . TYR A 1 104 ? -6.59 18.453 15.141 1 97.94 104 TYR A N 1
ATOM 843 C CA . TYR A 1 104 ? -6.25 18.25 13.734 1 97.94 104 TYR A CA 1
ATOM 844 C C . TYR A 1 104 ? -7.508 18.188 12.875 1 97.94 104 TYR A C 1
ATOM 846 O O . TYR A 1 104 ? -8.445 17.453 13.195 1 97.94 104 TYR A O 1
ATOM 854 N N . THR A 1 105 ? -7.523 19.016 11.828 1 96.31 105 THR A N 1
ATOM 855 C CA . THR A 1 105 ? -8.586 18.984 10.828 1 96.31 105 THR A CA 1
ATOM 856 C C . THR A 1 105 ? -8 18.828 9.43 1 96.31 105 THR A C 1
ATOM 858 O O . THR A 1 105 ? -7.066 19.547 9.062 1 96.31 105 THR A O 1
ATOM 861 N N . ALA A 1 106 ? -8.547 17.938 8.68 1 94.19 106 ALA A N 1
ATOM 862 C CA . ALA A 1 106 ? -8.156 17.766 7.285 1 94.19 106 ALA A CA 1
ATOM 863 C C . ALA A 1 106 ? -9.383 17.516 6.406 1 94.19 106 ALA A C 1
ATOM 865 O O . ALA A 1 106 ? -10.312 16.812 6.812 1 94.19 106 ALA A O 1
ATOM 866 N N . GLU A 1 107 ? -9.406 18.125 5.281 1 90.69 107 GLU A N 1
ATOM 867 C CA . GLU A 1 107 ? -10.383 17.906 4.219 1 90.69 107 GLU A CA 1
ATOM 868 C C . GLU A 1 107 ? -9.695 17.516 2.912 1 90.69 107 GLU A C 1
ATOM 870 O O . GLU A 1 107 ? -8.883 18.281 2.383 1 90.69 107 GLU A O 1
ATOM 875 N N . LEU A 1 108 ? -10.07 16.328 2.471 1 87.44 108 LEU A N 1
ATOM 876 C CA . LEU A 1 108 ? -9.453 15.805 1.258 1 87.44 108 LEU A CA 1
ATOM 877 C C . LEU A 1 108 ? -10.492 15.609 0.159 1 87.44 108 LEU A C 1
ATOM 879 O O . LEU A 1 108 ? -11.602 15.133 0.422 1 87.44 108 LEU A O 1
ATOM 883 N N . ALA A 1 109 ? -10.258 16.172 -0.968 1 83.38 109 ALA A N 1
ATOM 884 C CA . ALA A 1 109 ? -11.031 15.852 -2.166 1 83.38 109 ALA A CA 1
ATOM 885 C C . ALA A 1 109 ? -10.266 14.898 -3.076 1 83.38 109 ALA A C 1
ATOM 887 O O . ALA A 1 109 ? -9.25 15.281 -3.668 1 83.38 109 ALA A O 1
ATOM 888 N N . LEU A 1 110 ? -10.789 13.695 -3.068 1 76.12 110 LEU A N 1
ATOM 889 C CA . LEU A 1 110 ? -10.125 12.68 -3.883 1 76.12 110 LEU A CA 1
ATOM 890 C C . LEU A 1 110 ? -10.844 12.508 -5.219 1 76.12 110 LEU A C 1
ATOM 892 O O . LEU A 1 110 ? -12 12.906 -5.367 1 76.12 110 LEU A O 1
ATOM 896 N N . GLY A 1 111 ? -10.055 12.18 -6.168 1 70.31 111 GLY A N 1
ATOM 897 C CA . GLY A 1 111 ? -10.625 11.977 -7.488 1 70.31 111 GLY A CA 1
ATOM 898 C C . GLY A 1 111 ? -11.789 11.008 -7.496 1 70.31 111 GLY A C 1
ATOM 899 O O . GLY A 1 111 ? -11.969 10.242 -6.547 1 70.31 111 GLY A O 1
ATOM 900 N N . PRO A 1 112 ? -12.648 11.164 -8.469 1 65.62 112 PRO A N 1
ATOM 901 C CA . PRO A 1 112 ? -13.859 10.344 -8.57 1 65.62 112 PRO A CA 1
ATOM 902 C C . PRO A 1 112 ? -13.555 8.852 -8.617 1 65.62 112 PRO A C 1
ATOM 904 O O . PRO A 1 112 ? -14.438 8.031 -8.352 1 65.62 112 PRO A O 1
ATOM 907 N N . LEU A 1 113 ? -12.375 8.523 -8.898 1 61.56 113 LEU A N 1
ATOM 908 C CA . LEU A 1 113 ? -12.031 7.121 -9.07 1 61.56 113 LEU A CA 1
ATOM 909 C C . LEU A 1 113 ? -11.547 6.508 -7.762 1 61.56 113 LEU A C 1
ATOM 911 O O . LEU A 1 113 ? -11.289 5.305 -7.691 1 61.56 113 LEU A O 1
ATOM 915 N N . VAL A 1 114 ? -11.438 7.305 -6.719 1 67.81 114 VAL A N 1
ATOM 916 C CA . VAL A 1 114 ? -10.984 6.777 -5.438 1 67.81 114 VAL A CA 1
ATOM 917 C C . VAL A 1 114 ? -12.18 6.262 -4.641 1 67.81 114 VAL A C 1
ATOM 919 O O . VAL A 1 114 ? -13.094 7.027 -4.312 1 67.81 114 VAL A O 1
ATOM 922 N N . PRO A 1 115 ? -12.156 4.918 -4.418 1 68.19 115 PRO A N 1
ATOM 923 C CA . PRO A 1 115 ? -13.266 4.352 -3.648 1 68.19 115 PRO A CA 1
ATOM 924 C C . PRO A 1 115 ? -13.43 5.008 -2.277 1 68.19 115 PRO A C 1
ATOM 926 O O . PRO A 1 115 ? -12.438 5.367 -1.641 1 68.19 115 PRO A O 1
ATOM 929 N N . LYS A 1 116 ? -14.68 5.18 -1.853 1 71 116 LYS A N 1
ATOM 930 C CA . LYS A 1 116 ? -15.023 5.781 -0.566 1 71 116 LYS A CA 1
ATOM 931 C C . LYS A 1 116 ? -14.352 5.031 0.583 1 71 1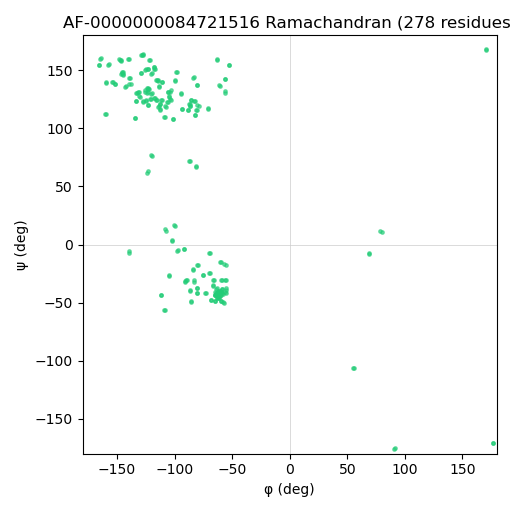16 LYS A C 1
ATOM 933 O O . LYS A 1 116 ? -14.008 5.633 1.604 1 71 116 LYS A O 1
ATOM 938 N N . ALA A 1 117 ? -14.125 3.754 0.435 1 69.19 117 ALA A N 1
ATOM 939 C CA . ALA A 1 117 ? -13.508 2.92 1.459 1 69.19 117 ALA A CA 1
ATOM 940 C C . ALA A 1 117 ? -12.109 3.432 1.811 1 69.19 117 ALA A C 1
ATOM 942 O O . ALA A 1 117 ? -11.688 3.346 2.965 1 69.19 117 ALA A O 1
ATOM 943 N N . ILE A 1 118 ? -11.445 4.008 0.899 1 69.56 118 ILE A N 1
ATOM 944 C CA . ILE A 1 118 ? -10.102 4.539 1.117 1 69.56 118 ILE A CA 1
ATOM 945 C C . ILE A 1 118 ? -10.188 5.805 1.971 1 69.56 118 ILE A C 1
ATOM 947 O O . ILE A 1 118 ? -9.406 5.977 2.91 1 69.56 118 ILE A O 1
ATOM 951 N N . VAL A 1 119 ? -11.117 6.609 1.701 1 71.25 119 VAL A N 1
ATOM 952 C CA . VAL A 1 119 ? -11.32 7.848 2.453 1 71.25 119 VAL A CA 1
ATOM 953 C C . VAL A 1 119 ? -11.625 7.52 3.914 1 71.25 119 VAL A C 1
ATOM 955 O O . VAL A 1 119 ? -11.047 8.125 4.824 1 71.25 119 VAL A O 1
ATOM 958 N N . ASN A 1 120 ? -12.5 6.57 4.047 1 75.31 120 ASN A N 1
ATOM 959 C CA . ASN A 1 120 ? -12.859 6.145 5.398 1 75.31 120 ASN A CA 1
ATOM 960 C C . ASN A 1 120 ? -11.664 5.566 6.141 1 75.31 120 ASN A C 1
ATOM 962 O O . ASN A 1 120 ? -11.469 5.84 7.328 1 75.31 120 ASN A O 1
ATOM 966 N N . ALA A 1 121 ? -10.93 4.855 5.508 1 73.44 121 ALA A N 1
ATOM 967 C CA . ALA A 1 121 ? -9.742 4.262 6.117 1 73.44 121 ALA A CA 1
ATOM 968 C C . ALA A 1 121 ? -8.75 5.336 6.547 1 73.44 121 ALA A C 1
ATOM 970 O O . ALA A 1 121 ? -8.172 5.254 7.633 1 73.44 121 ALA A O 1
ATOM 971 N N . LEU A 1 122 ? -8.586 6.285 5.719 1 75.25 122 LEU A N 1
ATOM 972 C CA . LEU A 1 122 ? -7.688 7.391 6.035 1 75.25 122 LEU A CA 1
ATOM 973 C C . LEU A 1 122 ? -8.141 8.117 7.301 1 75.25 122 LEU A C 1
ATOM 975 O O . LEU A 1 122 ? -7.316 8.453 8.156 1 75.25 122 LEU A O 1
ATOM 979 N N . THR A 1 123 ? -9.398 8.273 7.387 1 77 123 THR A N 1
ATOM 980 C CA . THR A 1 123 ? -9.945 9.031 8.508 1 77 123 THR A CA 1
ATOM 981 C C . THR A 1 123 ? -10.023 8.172 9.758 1 77 123 THR A C 1
ATOM 983 O O . THR A 1 123 ? -9.617 8.602 10.844 1 77 123 THR A O 1
ATOM 986 N N . GLU A 1 124 ? -10.438 6.949 9.625 1 81.19 124 GLU A N 1
ATOM 987 C CA . GLU A 1 124 ? -10.758 6.129 10.789 1 81.19 124 GLU A CA 1
ATOM 988 C C . GLU A 1 124 ? -9.523 5.379 11.289 1 81.19 124 GLU A C 1
ATOM 990 O O . GLU A 1 124 ? -9.391 5.125 12.484 1 81.19 124 GLU A O 1
ATOM 995 N N . THR A 1 125 ? -8.727 5.105 10.414 1 80.62 125 THR A N 1
ATOM 996 C CA . THR A 1 125 ? -7.629 4.227 10.797 1 80.62 125 THR A CA 1
ATOM 997 C C . THR A 1 125 ? -6.305 4.977 10.781 1 80.62 125 THR A C 1
ATOM 999 O O . THR A 1 125 ? -5.52 4.891 11.727 1 80.62 125 THR A O 1
ATOM 1002 N N . SER A 1 126 ? -6.121 5.711 9.812 1 85.19 126 SER A N 1
ATOM 1003 C CA . SER A 1 126 ? -4.809 6.312 9.625 1 85.19 126 SER A CA 1
ATOM 1004 C C . SER A 1 126 ? -4.637 7.551 10.508 1 85.19 126 SER A C 1
ATOM 1006 O O . SER A 1 126 ? -3.564 7.773 11.07 1 85.19 126 SER A O 1
ATOM 1008 N N . LEU A 1 127 ? -5.707 8.328 10.664 1 90.06 127 LEU A N 1
ATOM 1009 C CA . LEU A 1 127 ? -5.617 9.594 11.375 1 90.06 127 LEU A CA 1
ATOM 1010 C C . LEU A 1 127 ? -5.281 9.375 12.844 1 90.06 127 LEU A C 1
ATOM 1012 O O . LEU A 1 127 ? -4.359 10 13.375 1 90.06 127 LEU A O 1
ATOM 1016 N N . PRO A 1 128 ? -5.977 8.461 13.555 1 92.25 128 PRO A N 1
ATOM 1017 C CA . PRO A 1 128 ? -5.609 8.219 14.953 1 92.25 128 PRO A CA 1
ATOM 1018 C C . PRO A 1 128 ? -4.16 7.766 15.109 1 92.25 128 PRO A C 1
ATOM 1020 O O . PRO A 1 128 ? -3.475 8.188 16.047 1 92.25 128 PRO A O 1
ATOM 1023 N N . LYS A 1 129 ? -3.719 6.98 14.219 1 93.44 129 LYS A N 1
ATOM 1024 C CA . LYS A 1 129 ? -2.34 6.508 14.266 1 93.44 129 LYS A CA 1
ATOM 1025 C C . LYS A 1 129 ? -1.355 7.66 14.078 1 93.44 129 LYS A C 1
ATOM 1027 O O . LYS A 1 129 ? -0.334 7.727 14.766 1 93.44 129 LYS A O 1
ATOM 1032 N N . MET A 1 130 ? -1.644 8.477 13.18 1 94.31 130 MET A N 1
ATOM 1033 C CA . MET A 1 130 ? -0.808 9.648 12.93 1 94.31 130 MET A CA 1
ATOM 1034 C C . MET A 1 130 ? -0.728 10.531 14.172 1 94.31 130 MET A C 1
ATOM 1036 O O . MET A 1 130 ? 0.361 10.945 14.578 1 94.31 130 MET A O 1
ATOM 1040 N N . LEU A 1 131 ? -1.861 10.82 14.758 1 96.94 131 LEU A N 1
ATOM 1041 C CA . LEU A 1 131 ? -1.905 11.672 15.938 1 96.94 131 LEU A CA 1
ATOM 1042 C C . LEU A 1 131 ? -1.097 11.062 17.078 1 96.94 131 LEU A C 1
ATOM 1044 O O . LEU A 1 131 ? -0.383 11.773 17.781 1 96.94 131 LEU A O 1
ATOM 1048 N N . GLU A 1 132 ? -1.241 9.797 17.203 1 96.94 132 GLU A N 1
ATOM 1049 C CA . GLU A 1 132 ? -0.482 9.109 18.234 1 96.94 132 GLU A CA 1
ATOM 1050 C C . GLU A 1 132 ? 1.02 9.203 17.984 1 96.94 132 GLU A C 1
ATOM 1052 O O . GLU A 1 132 ? 1.81 9.32 18.922 1 96.94 132 GLU A O 1
ATOM 1057 N N . SER A 1 133 ? 1.399 9.133 16.781 1 97.25 133 SER A N 1
ATOM 1058 C CA . SER A 1 133 ? 2.809 9.273 16.422 1 97.25 133 SER A CA 1
ATOM 1059 C C . SER A 1 133 ? 3.342 10.648 16.797 1 97.25 133 SER A C 1
ATOM 1061 O O . SER A 1 133 ? 4.438 10.773 17.344 1 97.25 133 SER A O 1
ATOM 1063 N N . PHE A 1 134 ? 2.582 11.68 16.531 1 97.69 134 PHE A N 1
ATOM 1064 C CA . PHE A 1 134 ? 2.986 13.031 16.906 1 97.69 134 PHE A CA 1
ATOM 1065 C C . PHE A 1 134 ? 3.051 13.156 18.438 1 97.69 134 PHE A C 1
ATOM 1067 O O . PHE A 1 134 ? 3.957 13.805 18.969 1 97.69 134 PHE A O 1
ATOM 1074 N N . LYS A 1 135 ? 2.057 12.555 19.062 1 98 135 LYS A N 1
ATOM 1075 C CA . LYS A 1 135 ? 2.049 12.562 20.531 1 98 135 LYS A CA 1
ATOM 1076 C C . LYS A 1 135 ? 3.322 11.938 21.094 1 98 135 LYS A C 1
ATOM 1078 O O . LYS A 1 135 ? 4.004 12.539 21.922 1 98 135 LYS A O 1
ATOM 1083 N N . ARG A 1 136 ? 3.652 10.805 20.625 1 97.56 136 ARG A N 1
ATOM 1084 C CA . ARG A 1 136 ? 4.84 10.102 21.109 1 97.56 136 ARG A CA 1
ATOM 1085 C C . ARG A 1 136 ? 6.102 10.914 20.828 1 97.56 136 ARG A C 1
ATOM 1087 O O . ARG A 1 136 ? 6.973 11.016 21.703 1 97.56 136 ARG A O 1
ATOM 1094 N N . ARG A 1 137 ? 6.148 11.453 19.656 1 97.38 137 ARG A N 1
ATOM 1095 C CA . ARG A 1 137 ? 7.316 12.242 19.297 1 97.38 137 ARG A CA 1
ATOM 1096 C C . ARG A 1 137 ? 7.445 13.469 20.188 1 97.38 137 ARG A C 1
ATOM 1098 O O . ARG A 1 137 ? 8.539 13.789 20.656 1 97.38 137 ARG A O 1
ATOM 1105 N N . ALA A 1 138 ? 6.402 14.18 20.422 1 97.19 138 ALA A N 1
ATOM 1106 C CA . ALA A 1 138 ? 6.398 15.414 21.219 1 97.19 138 ALA A CA 1
ATOM 1107 C C . ALA A 1 138 ? 6.719 15.133 22.672 1 97.19 138 ALA A C 1
ATOM 1109 O O . ALA A 1 138 ? 7.398 15.922 23.328 1 97.19 138 ALA A O 1
ATOM 1110 N N . GLU A 1 139 ? 6.254 13.984 23.156 1 97.44 139 GLU A N 1
ATOM 1111 C CA . GLU A 1 139 ? 6.418 13.664 24.562 1 97.44 139 GLU A CA 1
ATOM 1112 C C . GLU A 1 139 ? 7.785 13.039 24.844 1 97.44 139 GLU A C 1
ATOM 1114 O O . GLU A 1 139 ? 8.242 13.008 25.984 1 97.44 139 GLU A O 1
ATOM 1119 N N . ALA A 1 140 ? 8.367 12.484 23.797 1 93.19 140 ALA A N 1
ATOM 1120 C CA . ALA A 1 140 ? 9.68 11.852 23.938 1 93.19 140 ALA A CA 1
ATOM 1121 C C . ALA A 1 140 ? 10.797 12.883 23.859 1 93.19 140 ALA A C 1
ATOM 1123 O O . ALA A 1 140 ? 11.898 12.648 24.375 1 93.19 140 ALA A O 1
ATOM 1124 N N . THR A 1 141 ? 10.641 13.906 23.172 1 78.44 141 THR A N 1
ATOM 1125 C CA . THR A 1 141 ? 11.711 14.883 22.969 1 78.44 141 THR A CA 1
ATOM 1126 C C . THR A 1 141 ? 11.672 15.961 24.047 1 78.44 141 THR A C 1
ATOM 1128 O O . THR A 1 141 ? 10.586 16.375 24.469 1 78.44 141 THR A O 1
ATOM 1131 N N . MET B 1 1 ? -16.562 16.594 -0.102 1 63.12 1 MET B N 1
ATOM 1132 C CA . MET B 1 1 ? -15.227 16.516 0.463 1 63.12 1 MET B CA 1
ATOM 1133 C C . MET B 1 1 ? -15.227 15.719 1.766 1 63.12 1 MET B C 1
ATOM 1135 O O . MET B 1 1 ? -16.203 15.75 2.512 1 63.12 1 MET B O 1
ATOM 1139 N N . ALA B 1 2 ? -14.336 14.672 1.713 1 73.94 2 ALA B N 1
ATOM 1140 C CA . ALA B 1 2 ? -14.258 13.922 2.965 1 73.94 2 ALA B CA 1
ATOM 1141 C C . ALA B 1 2 ? -13.359 14.633 3.973 1 73.94 2 ALA B C 1
ATOM 1143 O O . ALA B 1 2 ? -12.344 15.227 3.598 1 73.94 2 ALA B O 1
ATOM 1144 N N . GLY B 1 3 ? -13.898 14.992 5.098 1 81.88 3 GLY B N 1
ATOM 1145 C CA . GLY B 1 3 ? -13.133 15.672 6.129 1 81.88 3 GLY B CA 1
ATOM 1146 C C . GLY B 1 3 ? -13.203 14.984 7.477 1 81.88 3 GLY B C 1
ATOM 1147 O O . GLY B 1 3 ? -14.094 14.172 7.719 1 81.88 3 GLY B O 1
ATOM 1148 N N . ALA B 1 4 ? -12.172 15.141 8.188 1 87.75 4 ALA B N 1
ATOM 1149 C CA . ALA B 1 4 ? -12.125 14.625 9.547 1 87.75 4 ALA B CA 1
ATOM 1150 C C . ALA B 1 4 ? -11.469 15.617 10.492 1 87.75 4 ALA B C 1
ATOM 1152 O O . ALA B 1 4 ? -10.617 16.406 10.078 1 87.75 4 ALA B O 1
ATOM 1153 N N . SER B 1 5 ? -12.008 15.656 11.688 1 93.12 5 SER B N 1
ATOM 1154 C CA . SER B 1 5 ? -11.422 16.438 12.766 1 93.12 5 SER B CA 1
ATOM 1155 C C . SER B 1 5 ? -11.297 15.617 14.039 1 93.12 5 SER B C 1
ATOM 1157 O O . SER B 1 5 ? -12.219 14.875 14.406 1 93.12 5 SER B O 1
ATOM 1159 N N . ARG B 1 6 ? -10.148 15.672 14.617 1 95.44 6 ARG B N 1
ATOM 1160 C CA . ARG B 1 6 ? -9.914 14.945 15.859 1 95.44 6 ARG B CA 1
ATOM 1161 C C . ARG B 1 6 ? -8.984 15.727 16.781 1 95.44 6 ARG B C 1
ATOM 1163 O O . ARG B 1 6 ? -8.078 16.422 16.312 1 95.44 6 ARG B O 1
ATOM 1170 N N . SER B 1 7 ? -9.234 15.586 18.062 1 96.94 7 SER B N 1
ATOM 1171 C CA . SER B 1 7 ? -8.383 16.234 19.047 1 96.94 7 SER B CA 1
ATOM 1172 C C . SER B 1 7 ? -7.699 15.195 19.953 1 96.94 7 SER B C 1
ATOM 1174 O O . SER B 1 7 ? -8.234 14.109 20.156 1 96.94 7 SER B O 1
ATOM 1176 N N . ILE B 1 8 ? -6.59 15.586 20.422 1 97.62 8 ILE B N 1
ATOM 1177 C CA . ILE B 1 8 ? -5.848 14.758 21.375 1 97.62 8 ILE B CA 1
ATOM 1178 C C . ILE B 1 8 ? -5.117 15.641 22.375 1 97.62 8 ILE B C 1
ATOM 1180 O O . ILE B 1 8 ? -4.727 16.766 22.062 1 97.62 8 ILE B O 1
ATOM 1184 N N . VAL B 1 9 ? -4.98 15.172 23.562 1 98 9 VAL B N 1
ATOM 1185 C CA . VAL B 1 9 ? -4.18 15.867 24.562 1 98 9 VAL B CA 1
ATOM 1186 C C . VAL B 1 9 ? -2.758 15.312 24.578 1 98 9 VAL B C 1
ATOM 1188 O O . VAL B 1 9 ? -2.562 14.094 24.625 1 98 9 VAL B O 1
ATOM 1191 N N . ILE B 1 10 ? -1.839 16.172 24.531 1 98.25 10 ILE B N 1
ATOM 1192 C CA . ILE B 1 10 ? -0.427 15.82 24.453 1 98.25 10 ILE B CA 1
ATOM 1193 C C . ILE B 1 10 ? 0.321 16.453 25.625 1 98.25 10 ILE B C 1
ATOM 1195 O O . ILE B 1 10 ? 0.163 17.641 25.906 1 98.25 10 ILE B O 1
ATOM 1199 N N . ASN B 1 11 ? 1.146 15.695 26.281 1 97.88 11 ASN B N 1
ATOM 1200 C CA . ASN B 1 11 ? 1.937 16.188 27.406 1 97.88 11 ASN B CA 1
ATOM 1201 C C . ASN B 1 11 ? 3.189 16.922 26.938 1 97.88 11 ASN B C 1
ATOM 1203 O O . ASN B 1 11 ? 4.309 16.5 27.234 1 97.88 11 ASN B O 1
ATOM 1207 N N . ALA B 1 12 ? 3.023 17.984 26.344 1 97.88 12 ALA B N 1
ATOM 1208 C CA . ALA B 1 12 ? 4.02 18.953 25.859 1 97.88 12 ALA B CA 1
ATOM 1209 C C . ALA B 1 12 ? 3.396 20.328 25.641 1 97.88 12 ALA B C 1
ATOM 1211 O O . ALA B 1 12 ? 2.252 20.438 25.203 1 97.88 12 ALA B O 1
ATOM 1212 N N . PRO B 1 13 ? 4.141 21.344 26.016 1 97.38 13 PRO B N 1
ATOM 1213 C CA . PRO B 1 13 ? 3.582 22.672 25.781 1 97.38 13 PRO B CA 1
ATOM 1214 C C . PRO B 1 13 ? 3.383 22.969 24.297 1 97.38 13 PRO B C 1
ATOM 1216 O O . PRO B 1 13 ? 4.008 22.344 23.453 1 97.38 13 PRO B O 1
ATOM 1219 N N . PRO B 1 14 ? 2.545 23.906 23.969 1 97.81 14 PRO B N 1
ATOM 1220 C CA . PRO B 1 14 ? 2.227 24.219 22.562 1 97.81 14 PRO B CA 1
ATOM 1221 C C . PRO B 1 14 ? 3.467 24.547 21.734 1 97.81 14 PRO B C 1
ATOM 1223 O O . PRO B 1 14 ? 3.561 24.141 20.578 1 97.81 14 PRO B O 1
ATOM 1226 N N . GLU B 1 15 ? 4.422 25.234 22.312 1 97.56 15 GLU B N 1
ATOM 1227 C CA . GLU B 1 15 ? 5.621 25.625 21.578 1 97.56 15 GLU B CA 1
ATOM 1228 C C . GLU B 1 15 ? 6.406 24.391 21.125 1 97.56 15 GLU B C 1
ATOM 1230 O O . GLU B 1 15 ? 6.855 24.328 19.984 1 97.56 15 GLU B O 1
ATOM 1235 N N . LYS B 1 16 ? 6.508 23.453 21.984 1 97.62 16 LYS B N 1
ATOM 1236 C CA . LYS B 1 16 ? 7.234 22.234 21.672 1 97.62 16 LYS B CA 1
ATOM 1237 C C . LYS B 1 16 ? 6.496 21.422 20.609 1 97.62 16 LYS B C 1
ATOM 1239 O O . LYS B 1 16 ? 7.105 20.938 19.641 1 97.62 16 LYS B O 1
ATOM 1244 N N . LEU B 1 17 ? 5.246 21.266 20.812 1 98.12 17 LEU B N 1
ATOM 1245 C CA . LEU B 1 17 ? 4.453 20.516 19.844 1 98.12 17 LEU B CA 1
ATOM 1246 C C . LEU B 1 17 ? 4.473 21.188 18.484 1 98.12 17 LEU B C 1
ATOM 1248 O O . LEU B 1 17 ? 4.582 20.516 17.453 1 98.12 17 LEU B O 1
ATOM 1252 N N . PHE B 1 18 ? 4.395 22.5 18.453 1 98.38 18 PHE B N 1
ATOM 1253 C CA . PHE B 1 18 ? 4.477 23.25 17.203 1 98.38 18 PHE B CA 1
ATOM 1254 C C . PHE B 1 18 ? 5.785 22.953 16.484 1 98.38 18 PHE B C 1
ATOM 1256 O O . PHE B 1 18 ? 5.801 22.75 15.273 1 98.38 18 PHE B O 1
ATOM 1263 N N . ASP B 1 19 ? 6.824 22.906 17.234 1 97.75 19 ASP B N 1
ATOM 1264 C CA . ASP B 1 19 ? 8.133 22.625 16.656 1 97.75 19 ASP B CA 1
ATOM 1265 C C . ASP B 1 19 ? 8.164 21.234 16.031 1 97.75 19 ASP B C 1
ATOM 1267 O O . ASP B 1 19 ? 8.711 21.047 14.938 1 97.75 19 ASP B O 1
ATOM 1271 N N . VAL B 1 20 ? 7.582 20.312 16.703 1 97.94 20 VAL B N 1
ATOM 1272 C CA . VAL B 1 20 ? 7.531 18.953 16.172 1 97.94 20 VAL B CA 1
ATOM 1273 C C . VAL B 1 20 ? 6.707 18.922 14.891 1 97.94 20 VAL B C 1
ATOM 1275 O O . VAL B 1 20 ? 7.105 18.297 13.906 1 97.94 20 VAL B O 1
ATOM 1278 N N . ILE B 1 21 ? 5.574 19.594 14.875 1 98.31 21 ILE B N 1
ATOM 1279 C CA . ILE B 1 21 ? 4.645 19.609 13.75 1 98.31 21 ILE B CA 1
ATOM 1280 C C . ILE B 1 21 ? 5.301 20.297 12.555 1 98.31 21 ILE B C 1
ATOM 1282 O O . ILE B 1 21 ? 5.059 19.906 11.406 1 98.31 21 ILE B O 1
ATOM 1286 N N . THR B 1 22 ? 6.184 21.25 12.789 1 97.94 22 THR B N 1
ATOM 1287 C CA . THR B 1 22 ? 6.688 22.062 11.68 1 97.94 22 THR B CA 1
ATOM 1288 C C . THR B 1 22 ? 8.086 21.609 11.273 1 97.94 22 THR B C 1
ATOM 1290 O O . THR B 1 22 ? 8.742 22.25 10.453 1 97.94 22 THR B O 1
ATOM 1293 N N . GLN B 1 23 ? 8.562 20.578 11.875 1 96.56 23 GLN B N 1
ATOM 1294 C CA . GLN B 1 23 ? 9.789 19.953 11.398 1 96.56 23 GLN B CA 1
ATOM 1295 C C . GLN B 1 23 ? 9.492 18.906 10.32 1 96.56 23 GLN B C 1
ATOM 1297 O O . GLN B 1 23 ? 9.719 17.719 10.531 1 96.56 23 GLN B O 1
ATOM 1302 N N . TYR B 1 24 ? 9.125 19.344 9.203 1 97.69 24 TYR B N 1
ATOM 1303 C CA . TYR B 1 24 ? 8.555 18.516 8.141 1 97.69 24 TYR B CA 1
ATOM 1304 C C . TYR B 1 24 ? 9.531 17.438 7.715 1 97.69 24 TYR B C 1
ATOM 1306 O O . TYR B 1 24 ? 9.156 16.266 7.598 1 97.69 24 TYR B O 1
ATOM 1314 N N . GLU B 1 25 ? 10.766 17.766 7.562 1 96.12 25 GLU B N 1
ATOM 1315 C CA . GLU B 1 25 ? 11.758 16.859 6.988 1 96.12 25 GLU B CA 1
ATOM 1316 C C . GLU B 1 25 ? 12.062 15.711 7.938 1 96.12 25 GLU B C 1
ATOM 1318 O O . GLU B 1 25 ? 12.695 14.727 7.547 1 96.12 25 GLU B O 1
ATOM 1323 N N . LYS B 1 26 ? 11.531 15.773 9.133 1 96.12 26 LYS B N 1
ATOM 1324 C CA . LYS B 1 26 ? 11.742 14.695 10.094 1 96.12 26 LYS B CA 1
ATOM 1325 C C . LYS B 1 26 ? 10.562 13.734 10.109 1 96.12 26 LYS B C 1
ATOM 1327 O O . LYS B 1 26 ? 10.609 12.688 10.766 1 96.12 26 LYS B O 1
ATOM 1332 N N . TYR B 1 27 ? 9.547 14.039 9.398 1 97 27 TYR B N 1
ATOM 1333 C CA . TYR B 1 27 ? 8.328 13.234 9.422 1 97 27 TYR B CA 1
ATOM 1334 C C . TYR B 1 27 ? 8.633 11.773 9.086 1 97 27 TYR B C 1
ATOM 1336 O O . TYR B 1 27 ? 8.109 10.859 9.727 1 97 27 TYR B O 1
ATOM 1344 N N . PRO B 1 28 ? 9.523 11.484 8.078 1 95.44 28 PRO B N 1
ATOM 1345 C CA . PRO B 1 28 ? 9.797 10.078 7.742 1 95.44 28 PRO B CA 1
ATOM 1346 C C . PRO B 1 28 ? 10.367 9.289 8.922 1 95.44 28 PRO B C 1
ATOM 1348 O O . PRO B 1 28 ? 10.328 8.062 8.914 1 95.44 28 PRO B O 1
ATOM 1351 N N . GLU B 1 29 ? 10.828 9.938 9.953 1 95 29 GLU B N 1
ATOM 1352 C CA . GLU B 1 29 ? 11.414 9.281 11.117 1 95 29 GLU B CA 1
ATOM 1353 C C . GLU B 1 29 ? 10.336 8.656 12 1 95 29 GLU B C 1
ATOM 1355 O O . GLU B 1 29 ? 10.609 7.727 12.758 1 95 29 GLU B O 1
ATOM 1360 N N . PHE B 1 30 ? 9.18 9.18 11.945 1 95.12 30 PHE B N 1
ATOM 1361 C CA . PHE B 1 30 ? 8.211 8.695 12.922 1 95.12 30 PHE B CA 1
ATOM 1362 C C . PHE B 1 30 ? 6.84 8.531 12.289 1 95.12 30 PHE B C 1
ATOM 1364 O O . PHE B 1 30 ? 5.891 8.102 12.953 1 95.12 30 PHE B O 1
ATOM 1371 N N . LEU B 1 31 ? 6.602 8.914 11.062 1 93.88 31 LEU B N 1
ATOM 1372 C CA . LEU B 1 31 ? 5.395 8.633 10.289 1 93.88 31 LEU B CA 1
ATOM 1373 C C . LEU B 1 31 ? 5.684 7.625 9.18 1 93.88 31 LEU B C 1
ATOM 1375 O O . LEU B 1 31 ? 6.258 7.98 8.141 1 93.88 31 LEU B O 1
ATOM 1379 N N . SER B 1 32 ? 5.227 6.473 9.242 1 88 32 SER B N 1
ATOM 1380 C CA . SER B 1 32 ? 5.574 5.367 8.359 1 88 32 SER B CA 1
ATOM 1381 C C . SER B 1 32 ? 5.016 5.586 6.957 1 88 32 SER B C 1
ATOM 1383 O O . SER B 1 32 ? 5.559 5.07 5.977 1 88 32 SER B O 1
ATOM 1385 N N . GLU B 1 33 ? 3.998 6.344 6.848 1 85.5 33 GLU B N 1
ATOM 1386 C CA . GLU B 1 33 ? 3.328 6.566 5.57 1 85.5 33 GLU B CA 1
ATOM 1387 C C . GLU B 1 33 ? 4.074 7.594 4.727 1 85.5 33 GLU B C 1
ATOM 1389 O O . GLU B 1 33 ? 3.83 7.715 3.525 1 85.5 33 GLU B O 1
ATOM 1394 N N . VAL B 1 34 ? 4.941 8.375 5.34 1 92.06 34 VAL B N 1
ATOM 1395 C CA . VAL B 1 34 ? 5.676 9.414 4.629 1 92.06 34 VAL B CA 1
ATOM 1396 C C . VAL B 1 34 ? 7.027 8.867 4.168 1 92.06 34 VAL B C 1
ATOM 1398 O O . VAL B 1 34 ? 7.895 8.57 4.992 1 92.06 34 VAL B O 1
ATOM 1401 N N . LYS B 1 35 ? 7.191 8.82 2.896 1 90.31 35 LYS B N 1
ATOM 1402 C CA . LYS B 1 35 ? 8.43 8.289 2.332 1 90.31 35 LYS B CA 1
ATOM 1403 C C . LYS B 1 35 ? 9.5 9.375 2.234 1 90.31 35 LYS B C 1
ATOM 1405 O O . LYS B 1 35 ? 10.648 9.148 2.607 1 90.31 35 LYS B O 1
ATOM 1410 N N . LYS B 1 36 ? 9.039 10.414 1.694 1 94.19 36 LYS B N 1
ATOM 1411 C CA . LYS B 1 36 ? 9.922 11.562 1.519 1 94.19 36 LYS B CA 1
ATOM 1412 C C . LYS B 1 36 ? 9.156 12.867 1.677 1 94.19 36 LYS B C 1
ATOM 1414 O O . LYS B 1 36 ? 7.965 12.938 1.375 1 94.19 36 LYS B O 1
ATOM 1419 N N . ILE B 1 37 ? 9.805 13.883 2.158 1 96.75 37 ILE B N 1
ATOM 1420 C CA . ILE B 1 37 ? 9.258 15.234 2.299 1 96.75 37 ILE B CA 1
ATOM 1421 C C . ILE B 1 37 ? 10.344 16.266 1.997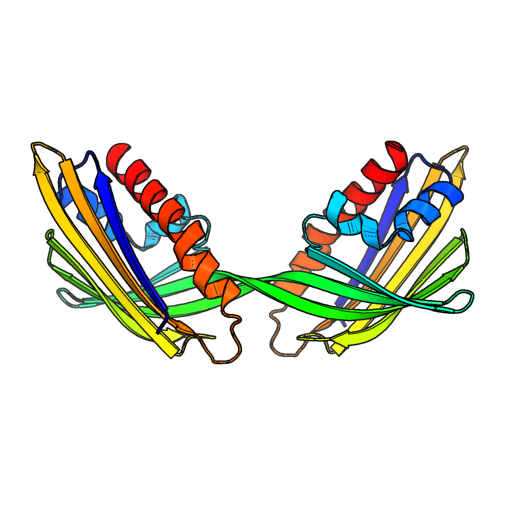 1 96.75 37 ILE B C 1
ATOM 1423 O O . ILE B 1 37 ? 11.5 16.078 2.391 1 96.75 37 ILE B O 1
ATOM 1427 N N . ARG B 1 38 ? 9.977 17.219 1.272 1 96.94 38 ARG B N 1
ATOM 1428 C CA . ARG B 1 38 ? 10.914 18.281 0.931 1 96.94 38 ARG B CA 1
ATOM 1429 C C . ARG B 1 38 ? 10.289 19.656 1.132 1 96.94 38 ARG B C 1
ATOM 1431 O O . ARG B 1 38 ? 9.164 19.891 0.691 1 96.94 38 ARG B O 1
ATOM 1438 N N . VAL B 1 39 ? 11.008 20.484 1.817 1 98 39 VAL B N 1
ATOM 1439 C CA . VAL B 1 39 ? 10.633 21.891 1.859 1 98 39 VAL B CA 1
ATOM 1440 C C . VAL B 1 39 ? 11.141 22.594 0.601 1 98 39 VAL B C 1
ATOM 1442 O O . VAL B 1 39 ? 12.344 22.703 0.377 1 98 39 VAL B O 1
ATOM 1445 N N . LEU B 1 40 ? 10.211 23.047 -0.161 1 97.88 40 LEU B N 1
ATOM 1446 C CA . LEU B 1 40 ? 10.57 23.625 -1.458 1 97.88 40 LEU B CA 1
ATOM 1447 C C . LEU B 1 40 ? 10.914 25.094 -1.326 1 97.88 40 LEU B C 1
ATOM 1449 O O . LEU B 1 40 ? 11.781 25.609 -2.049 1 97.88 40 LEU B O 1
ATOM 1453 N N . GLU B 1 41 ? 10.156 25.75 -0.499 1 97.56 41 GLU B N 1
ATOM 1454 C CA . GLU B 1 41 ? 10.289 27.203 -0.313 1 97.56 41 GLU B CA 1
ATOM 1455 C C . GLU B 1 41 ? 9.805 27.625 1.067 1 97.56 41 GLU B C 1
ATOM 1457 O O . GLU B 1 41 ? 8.82 27.078 1.579 1 97.56 41 GLU B O 1
ATOM 1462 N N . ARG B 1 42 ? 10.547 28.562 1.682 1 96.56 42 ARG B N 1
ATOM 1463 C CA . ARG B 1 42 ? 10.109 29.203 2.912 1 96.56 42 ARG B CA 1
ATOM 1464 C C . ARG B 1 42 ? 10.102 30.719 2.756 1 96.56 42 ARG B C 1
ATOM 1466 O O . ARG B 1 42 ? 11.094 31.312 2.311 1 96.56 42 ARG B O 1
ATOM 1473 N N . LYS B 1 43 ? 8.969 31.281 3.018 1 95.94 43 LYS B N 1
ATOM 1474 C CA . LYS B 1 43 ? 8.82 32.75 2.988 1 95.94 43 LYS B CA 1
ATOM 1475 C C . LYS B 1 43 ? 8.047 33.25 4.203 1 95.94 43 LYS B C 1
ATOM 1477 O O . LYS B 1 43 ? 6.824 33.094 4.262 1 95.94 43 LYS B O 1
ATOM 1482 N N . GLU B 1 44 ? 8.773 33.906 5.105 1 95 44 GLU B N 1
ATOM 1483 C CA . GLU B 1 44 ? 8.133 34.438 6.301 1 95 44 GLU B CA 1
ATOM 1484 C C . GLU B 1 44 ? 7.402 33.344 7.066 1 95 44 GLU B C 1
ATOM 1486 O O . GLU B 1 44 ? 8.031 32.406 7.582 1 95 44 GLU B O 1
ATOM 1491 N N . ASN B 1 45 ? 6.039 33.406 6.949 1 97.31 45 ASN B N 1
ATOM 1492 C CA . ASN B 1 45 ? 5.277 32.406 7.723 1 97.31 45 ASN B CA 1
ATOM 1493 C C . ASN B 1 45 ? 4.664 31.344 6.824 1 97.31 45 ASN B C 1
ATOM 1495 O O . ASN B 1 45 ? 3.783 30.609 7.254 1 97.31 45 ASN B O 1
ATOM 1499 N N . THR B 1 46 ? 5.078 31.266 5.598 1 98.31 46 THR B N 1
ATOM 1500 C CA . THR B 1 46 ? 4.57 30.266 4.676 1 98.31 46 THR B CA 1
ATOM 1501 C C . THR B 1 46 ? 5.688 29.312 4.242 1 98.31 46 THR B C 1
ATOM 1503 O O . THR B 1 46 ? 6.836 29.734 4.09 1 98.31 46 THR B O 1
ATOM 1506 N N . VAL B 1 47 ? 5.305 28.078 4.137 1 98.44 47 VAL B N 1
ATOM 1507 C CA . VAL B 1 47 ? 6.246 27.047 3.715 1 98.44 47 VAL B CA 1
ATOM 1508 C C . VAL B 1 47 ? 5.609 26.172 2.641 1 98.44 47 VAL B C 1
ATOM 1510 O O . VAL B 1 47 ? 4.504 25.656 2.826 1 98.44 47 VAL B O 1
ATOM 1513 N N . LYS B 1 48 ? 6.188 26.047 1.497 1 98.5 48 LYS B N 1
ATOM 1514 C CA . LYS B 1 48 ? 5.773 25.094 0.477 1 98.5 48 LYS B CA 1
ATOM 1515 C C . LYS B 1 48 ? 6.441 23.734 0.694 1 98.5 48 LYS B C 1
ATOM 1517 O O . LYS B 1 48 ? 7.668 23.641 0.704 1 98.5 48 LYS B O 1
ATOM 1522 N N . VAL B 1 49 ? 5.594 22.734 0.898 1 98.5 49 VAL B N 1
ATOM 1523 C CA . VAL B 1 49 ? 6.113 21.422 1.283 1 98.5 49 VAL B CA 1
ATOM 1524 C C . VAL B 1 49 ? 5.641 20.359 0.289 1 98.5 49 VAL B C 1
ATOM 1526 O O . VAL B 1 49 ? 4.453 20.312 -0.044 1 98.5 49 VAL B O 1
ATOM 1529 N N . GLN B 1 50 ? 6.527 19.562 -0.194 1 98 50 GLN B N 1
ATOM 1530 C CA . GLN B 1 50 ? 6.219 18.453 -1.083 1 98 50 GLN B CA 1
ATOM 1531 C C . GLN B 1 50 ? 6.328 17.109 -0.353 1 98 50 GLN B C 1
ATOM 1533 O O . GLN B 1 50 ? 7.32 16.859 0.332 1 98 50 GLN B O 1
ATOM 1538 N N . TYR B 1 51 ? 5.27 16.328 -0.54 1 96.19 51 TYR B N 1
ATOM 1539 C CA .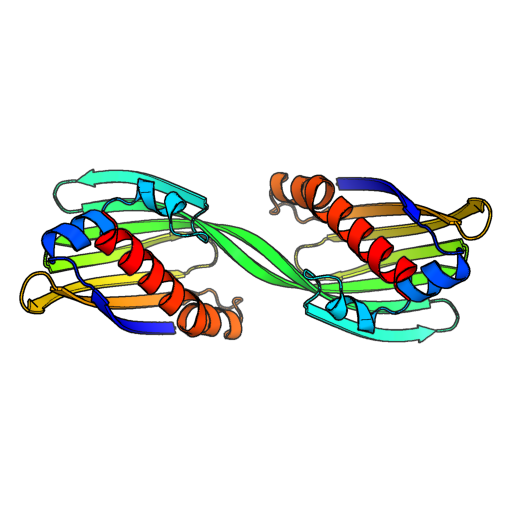 TYR B 1 51 ? 5.207 15.016 0.089 1 96.19 51 TYR B CA 1
ATOM 1540 C C . TYR B 1 51 ? 5.316 13.914 -0.953 1 96.19 51 TYR B C 1
ATOM 1542 O O . TYR B 1 51 ? 4.789 14.039 -2.061 1 96.19 51 TYR B O 1
ATOM 1550 N N . GLU B 1 52 ? 6.016 12.891 -0.649 1 91.75 52 GLU B N 1
ATOM 1551 C CA . GLU B 1 52 ? 5.867 11.57 -1.251 1 91.75 52 GLU B CA 1
ATOM 1552 C C . GLU B 1 52 ? 5.34 10.562 -0.237 1 91.75 52 GLU B C 1
ATOM 1554 O O . GLU B 1 52 ? 6.008 10.266 0.757 1 91.75 52 GLU B O 1
ATOM 1559 N N . VAL B 1 53 ? 4.133 10.062 -0.545 1 88.75 53 VAL B N 1
ATOM 1560 C CA . VAL B 1 53 ? 3.512 9.172 0.427 1 88.75 53 VAL B CA 1
ATOM 1561 C C . VAL B 1 53 ? 3.064 7.887 -0.263 1 88.75 53 VAL B C 1
ATOM 1563 O O . VAL B 1 53 ? 2.652 7.91 -1.426 1 88.75 53 VAL B O 1
ATOM 1566 N N . ASP B 1 54 ? 3.135 6.832 0.498 1 78.69 54 ASP B N 1
ATOM 1567 C CA . ASP B 1 54 ? 2.623 5.555 0.014 1 78.69 54 ASP B CA 1
ATOM 1568 C C . ASP B 1 54 ? 1.127 5.418 0.292 1 78.69 54 ASP B C 1
ATOM 1570 O O . ASP B 1 54 ? 0.677 5.648 1.417 1 78.69 54 ASP B O 1
ATOM 1574 N N . VAL B 1 55 ? 0.42 5.18 -0.781 1 75.44 55 VAL B N 1
ATOM 1575 C CA . VAL B 1 55 ? -0.996 4.867 -0.618 1 75.44 55 VAL B CA 1
ATOM 1576 C C . VAL B 1 55 ? -1.261 3.428 -1.058 1 75.44 55 VAL B C 1
ATOM 1578 O O . VAL B 1 55 ? -0.594 2.914 -1.96 1 75.44 55 VAL B O 1
ATOM 1581 N N . ILE B 1 56 ? -2.092 2.809 -0.315 1 72.44 56 ILE B N 1
ATOM 1582 C CA . ILE B 1 56 ? -2.479 1.458 -0.708 1 72.44 56 ILE B CA 1
ATOM 1583 C C . ILE B 1 56 ? -3.656 1.521 -1.679 1 72.44 56 ILE B C 1
ATOM 1585 O O . ILE B 1 56 ? -4.641 2.219 -1.427 1 72.44 56 ILE B O 1
ATOM 1589 N N . LYS B 1 57 ? -3.494 1.017 -2.805 1 73.19 57 LYS B N 1
ATOM 1590 C CA . LYS B 1 57 ? -4.562 0.862 -3.789 1 73.19 57 LYS B CA 1
ATOM 1591 C C . LYS B 1 57 ? -4.906 -0.61 -4 1 73.19 57 LYS B C 1
ATOM 1593 O O . LYS B 1 57 ? -4.016 -1.431 -4.242 1 73.19 57 LYS B O 1
ATOM 1598 N N . THR B 1 58 ? -6.18 -0.844 -3.783 1 79.88 58 THR B N 1
ATOM 1599 C CA . THR B 1 58 ? -6.656 -2.182 -4.117 1 79.88 58 THR B CA 1
ATOM 1600 C C . THR B 1 58 ? -6.965 -2.287 -5.609 1 79.88 58 THR B C 1
ATOM 1602 O O . THR B 1 58 ? -7.676 -1.446 -6.164 1 79.88 58 THR B O 1
ATOM 1605 N N . ILE B 1 59 ? -6.355 -3.189 -6.238 1 83.06 59 ILE B N 1
ATOM 1606 C CA . ILE B 1 59 ? -6.633 -3.385 -7.656 1 83.06 59 ILE B CA 1
ATOM 1607 C C . ILE B 1 59 ? -7.219 -4.777 -7.883 1 83.06 59 ILE B C 1
ATOM 1609 O O . ILE B 1 59 ? -6.977 -5.691 -7.094 1 83.06 59 ILE B O 1
ATOM 1613 N N . ARG B 1 60 ? -8 -4.82 -8.906 1 92.44 60 ARG B N 1
ATOM 1614 C CA . ARG B 1 60 ? -8.633 -6.078 -9.289 1 92.44 60 ARG B CA 1
ATOM 1615 C C . ARG B 1 60 ? -8.109 -6.562 -10.641 1 92.44 60 ARG B C 1
ATOM 1617 O O . ARG B 1 60 ? -7.898 -5.766 -11.555 1 92.44 60 ARG B O 1
ATOM 1624 N N . TYR B 1 61 ? -7.801 -7.852 -10.758 1 94.31 61 TYR B N 1
ATOM 1625 C CA . TYR B 1 61 ? -7.48 -8.453 -12.055 1 94.31 61 TYR B CA 1
ATOM 1626 C C . TYR B 1 61 ? -7.941 -9.906 -12.102 1 94.31 61 TYR B C 1
ATOM 1628 O O . TYR B 1 61 ? -8.219 -10.508 -11.07 1 94.31 61 TYR B O 1
ATOM 1636 N N . THR B 1 62 ? -8.094 -10.352 -13.328 1 97.81 62 THR B N 1
ATOM 1637 C CA . THR B 1 62 ? -8.516 -11.727 -13.57 1 97.81 62 THR B CA 1
ATOM 1638 C C . THR B 1 62 ? -7.504 -12.461 -14.438 1 97.81 62 THR B C 1
ATOM 1640 O O . THR B 1 62 ? -7 -11.906 -15.414 1 97.81 62 THR B O 1
ATOM 1643 N N . ILE B 1 63 ? -7.227 -13.648 -13.992 1 97.81 63 ILE B N 1
ATOM 1644 C CA . ILE B 1 63 ? -6.352 -14.5 -14.789 1 97.81 63 ILE B CA 1
ATOM 1645 C C . ILE B 1 63 ? -7.074 -15.797 -15.141 1 97.81 63 ILE B C 1
ATOM 1647 O O . ILE B 1 63 ? -8.062 -16.156 -14.492 1 97.81 63 ILE B O 1
ATOM 1651 N N . LEU B 1 64 ? -6.59 -16.438 -16.188 1 98.69 64 LEU B N 1
ATOM 1652 C CA . LEU B 1 64 ? -7.004 -17.797 -16.562 1 98.69 64 LEU B CA 1
ATOM 1653 C C . LEU B 1 64 ? -5.895 -18.797 -16.266 1 98.69 64 LEU B C 1
ATOM 1655 O O . LEU B 1 64 ? -4.816 -18.734 -16.859 1 98.69 64 LEU B O 1
ATOM 1659 N N . VAL B 1 65 ? -6.227 -19.688 -15.414 1 98.69 65 VAL B N 1
ATOM 1660 C CA . VAL B 1 65 ? -5.246 -20.672 -14.945 1 98.69 65 VAL B CA 1
ATOM 1661 C C . VAL B 1 65 ? -5.434 -21.984 -15.688 1 98.69 65 VAL B C 1
ATOM 1663 O O . VAL B 1 65 ? -6.562 -22.406 -15.945 1 98.69 65 VAL B O 1
ATOM 1666 N N . THR B 1 66 ? -4.371 -22.641 -16.031 1 98.88 66 THR B N 1
ATOM 1667 C CA . THR B 1 66 ? -4.348 -24.016 -16.531 1 98.88 66 THR B CA 1
ATOM 1668 C C . THR B 1 66 ? -3.613 -24.938 -15.547 1 98.88 66 THR B C 1
ATOM 1670 O O . THR B 1 66 ? -2.451 -24.688 -15.219 1 98.88 66 THR B O 1
ATOM 1673 N N . GLU B 1 67 ? -4.301 -25.953 -15.156 1 98.62 67 GLU B N 1
ATOM 1674 C CA . GLU B 1 67 ? -3.746 -26.875 -14.172 1 98.62 67 GLU B CA 1
ATOM 1675 C C . GLU B 1 67 ? -3.33 -28.203 -14.82 1 98.62 67 GLU B C 1
ATOM 1677 O O . GLU B 1 67 ? -4.145 -28.859 -15.461 1 98.62 67 GLU B O 1
ATOM 1682 N N . GLU B 1 68 ? -2.113 -28.531 -14.664 1 98.31 68 GLU B N 1
ATOM 1683 C CA . GLU B 1 68 ? -1.58 -29.828 -15.062 1 98.31 68 GLU B CA 1
ATOM 1684 C C . GLU B 1 68 ? -1.004 -30.578 -13.867 1 98.31 68 GLU B C 1
ATOM 1686 O O . GLU B 1 68 ? 0.216 -30.703 -13.734 1 98.31 68 GLU B O 1
ATOM 1691 N N . ARG B 1 69 ? -1.856 -31.109 -13.078 1 97.38 69 ARG B N 1
ATOM 1692 C CA . ARG B 1 69 ? -1.515 -31.75 -11.812 1 97.38 69 ARG B CA 1
ATOM 1693 C C . ARG B 1 69 ? -0.581 -32.938 -12.023 1 97.38 69 ARG B C 1
ATOM 1695 O O . ARG B 1 69 ? -0.811 -33.75 -12.914 1 97.38 69 ARG B O 1
ATOM 1702 N N . PRO B 1 70 ? 0.389 -33.062 -11.227 1 97.44 70 PRO B N 1
ATOM 1703 C CA . PRO B 1 70 ? 0.864 -32.125 -10.195 1 97.44 70 PRO B CA 1
ATOM 1704 C C . PRO B 1 70 ? 2.078 -31.312 -10.648 1 97.44 70 PRO B C 1
ATOM 1706 O O . PRO B 1 70 ? 2.801 -30.766 -9.812 1 97.44 70 PRO B O 1
ATOM 1709 N N . LYS B 1 71 ? 2.289 -31.312 -11.945 1 98 71 LYS B N 1
ATOM 1710 C CA . LYS B 1 71 ? 3.602 -30.906 -12.445 1 98 71 LYS B CA 1
ATOM 1711 C C . LYS B 1 71 ? 3.645 -29.406 -12.734 1 98 71 LYS B C 1
ATOM 1713 O O . LYS B 1 71 ? 4.703 -28.781 -12.648 1 98 71 LYS B O 1
ATOM 1718 N N . ARG B 1 72 ? 2.463 -28.938 -13.125 1 98.62 72 ARG B N 1
ATOM 1719 C CA . ARG B 1 72 ? 2.529 -27.562 -13.641 1 98.62 72 ARG B CA 1
ATOM 1720 C C . ARG B 1 72 ? 1.206 -26.844 -13.43 1 98.62 72 ARG B C 1
ATOM 1722 O O . ARG B 1 72 ? 0.135 -27.422 -13.586 1 98.62 72 ARG B O 1
ATOM 1729 N N . MET B 1 73 ? 1.247 -25.641 -13.031 1 98.69 73 MET B N 1
ATOM 1730 C CA . MET B 1 73 ? 0.16 -24.656 -13.055 1 98.69 73 MET B CA 1
ATOM 1731 C C . MET B 1 73 ? 0.597 -23.375 -13.742 1 98.69 73 MET B C 1
ATOM 1733 O O . MET B 1 73 ? 1.625 -22.797 -13.391 1 98.69 73 MET B O 1
ATOM 1737 N N . SER B 1 74 ? -0.091 -22.984 -14.75 1 98.69 74 SER B N 1
ATOM 1738 C CA . SER B 1 74 ? 0.237 -21.766 -15.469 1 98.69 74 SER B CA 1
ATOM 1739 C C . SER B 1 74 ? -0.979 -20.844 -15.594 1 98.69 74 SER B C 1
ATOM 1741 O O . SER B 1 74 ? -2.107 -21.281 -15.336 1 98.69 74 SER B O 1
ATOM 1743 N N . TRP B 1 75 ? -0.718 -19.547 -15.938 1 98.62 75 TRP B N 1
ATOM 1744 C CA . TRP B 1 75 ? -1.841 -18.641 -16.094 1 98.62 75 TRP B CA 1
ATOM 1745 C C . TRP B 1 75 ? -1.545 -17.609 -17.188 1 98.62 75 TRP B C 1
ATOM 1747 O O . TRP B 1 75 ? -0.387 -17.406 -17.562 1 98.62 75 TRP B O 1
ATOM 1757 N N . THR B 1 76 ? -2.588 -17.031 -17.734 1 98 76 THR B N 1
ATOM 1758 C CA . THR B 1 76 ? -2.561 -15.875 -18.625 1 98 76 THR B CA 1
ATOM 1759 C C . THR B 1 76 ? -3.525 -14.797 -18.141 1 98 76 THR B C 1
ATOM 1761 O O . THR B 1 76 ? -4.492 -15.086 -17.438 1 98 76 THR B O 1
ATOM 1764 N N . PHE B 1 77 ? -3.271 -13.656 -18.688 1 97 77 PHE B N 1
ATOM 1765 C CA . PHE B 1 77 ? -4.039 -12.484 -18.297 1 97 77 PHE B CA 1
ATOM 1766 C C . PHE B 1 77 ? -5.387 -12.453 -19 1 97 77 PHE B C 1
ATOM 1768 O O . PHE B 1 77 ? -5.473 -12.727 -20.203 1 97 77 PHE B O 1
ATOM 1775 N N . VAL B 1 78 ? -6.434 -12.102 -18.234 1 97.62 78 VAL B N 1
ATOM 1776 C CA . VAL B 1 78 ? -7.75 -11.93 -18.828 1 97.62 78 VAL B CA 1
ATOM 1777 C C . VAL B 1 78 ? -8.117 -10.445 -18.859 1 97.62 78 VAL B C 1
ATOM 1779 O O . VAL B 1 78 ? -8.375 -9.883 -19.922 1 97.62 78 VAL B O 1
ATOM 1782 N N . GLU B 1 79 ? -8.094 -9.805 -17.703 1 95.81 79 GLU B N 1
ATOM 1783 C CA . GLU B 1 79 ? -8.414 -8.391 -17.547 1 95.81 79 GLU B CA 1
ATOM 1784 C C . GLU B 1 79 ? -7.945 -7.855 -16.203 1 95.81 79 GLU B C 1
ATOM 1786 O O . GLU B 1 79 ? -7.672 -8.633 -15.281 1 95.81 79 GLU B O 1
ATOM 1791 N N . GLY B 1 80 ? -7.809 -6.52 -16.125 1 90.94 80 GLY B N 1
ATOM 1792 C CA . GLY B 1 80 ? -7.441 -5.969 -14.836 1 90.94 80 GLY B CA 1
ATOM 1793 C C . GLY B 1 80 ? -7.09 -4.496 -14.891 1 90.94 80 GLY B C 1
ATOM 1794 O O . GLY B 1 80 ? -6.977 -3.92 -15.977 1 90.94 80 GLY B O 1
ATOM 1795 N N . GLU B 1 81 ? -7.023 -3.99 -13.766 1 82.12 81 GLU B N 1
ATOM 1796 C CA . GLU B 1 81 ? -6.621 -2.598 -13.594 1 82.12 81 GLU B CA 1
ATOM 1797 C C . GLU B 1 81 ? -5.102 -2.463 -13.586 1 82.12 81 GLU B C 1
ATOM 1799 O O . GLU B 1 81 ? -4.395 -3.363 -13.133 1 82.12 81 GLU B O 1
ATOM 1804 N N . VAL B 1 82 ? -4.52 -1.395 -14.141 1 73 82 VAL B N 1
ATOM 1805 C CA . VAL B 1 82 ? -3.145 -0.914 -14.031 1 73 82 VAL B CA 1
ATOM 1806 C C . VAL B 1 82 ? -2.201 -1.887 -14.734 1 73 82 VAL B C 1
ATOM 1808 O O . VAL B 1 82 ? -0.992 -1.652 -14.797 1 73 82 VAL B O 1
ATOM 1811 N N . MET B 1 83 ? -2.746 -3.002 -15.164 1 82 83 MET B N 1
ATOM 1812 C CA . MET B 1 83 ? -1.902 -3.996 -15.82 1 82 83 MET B CA 1
ATOM 1813 C C . MET B 1 83 ? -2.391 -4.273 -17.234 1 82 83 MET B C 1
ATOM 1815 O O . MET B 1 83 ? -3.596 -4.25 -17.5 1 82 83 MET B O 1
ATOM 1819 N N . LYS B 1 84 ? -1.39 -4.562 -18.094 1 86.31 84 LYS B N 1
ATOM 1820 C CA . LYS B 1 84 ? -1.721 -4.875 -19.484 1 86.31 84 LYS B CA 1
ATOM 1821 C C . LYS B 1 84 ? -1.584 -6.371 -19.75 1 86.31 84 LYS B C 1
ATOM 1823 O O . LYS B 1 84 ? -2.207 -6.898 -20.672 1 86.31 84 LYS B O 1
ATOM 1828 N N . ASP B 1 85 ? -0.755 -6.953 -19 1 91.69 85 ASP B N 1
ATOM 1829 C CA . ASP B 1 85 ? -0.553 -8.391 -19.156 1 91.69 85 ASP B CA 1
ATOM 1830 C C . ASP B 1 85 ? 0.008 -9 -17.875 1 91.69 85 ASP B C 1
ATOM 1832 O O . ASP B 1 85 ? 0.646 -8.312 -17.078 1 91.69 85 ASP B O 1
ATOM 1836 N N . ASN B 1 86 ? -0.222 -10.227 -17.703 1 93.25 86 ASN B N 1
ATOM 1837 C CA . ASN B 1 86 ? 0.207 -11.047 -16.578 1 93.25 86 ASN B CA 1
ATOM 1838 C C . ASN B 1 86 ? 0.172 -12.531 -16.922 1 93.25 86 ASN B C 1
ATOM 1840 O O . ASN B 1 86 ? -0.899 -13.094 -17.156 1 93.25 86 ASN B O 1
ATOM 1844 N N . LYS B 1 87 ? 1.297 -13.062 -16.984 1 96.69 87 LYS B N 1
ATOM 1845 C CA . LYS B 1 87 ? 1.371 -14.5 -17.234 1 96.69 87 LYS B CA 1
ATOM 1846 C C . LYS B 1 87 ? 2.455 -15.148 -16.391 1 96.69 87 LYS B C 1
ATOM 1848 O O . LYS B 1 87 ? 3.383 -14.484 -15.93 1 96.69 87 LYS B O 1
ATOM 1853 N N . GLY B 1 88 ? 2.346 -16.391 -16.219 1 97.44 88 GLY B N 1
ATOM 1854 C CA . GLY B 1 88 ? 3.34 -17.078 -15.414 1 97.44 88 GLY B CA 1
ATOM 1855 C C . GLY B 1 88 ? 3.031 -18.562 -15.227 1 97.44 88 GLY B C 1
ATOM 1856 O O . GLY B 1 88 ? 2.162 -19.109 -15.898 1 97.44 88 GLY B O 1
ATOM 1857 N N . SER B 1 89 ? 3.854 -19.156 -14.305 1 98.5 89 SER B N 1
ATOM 1858 C CA . SER B 1 89 ? 3.662 -20.578 -14.062 1 98.5 89 SER B CA 1
ATOM 1859 C C . SER B 1 89 ? 4.387 -21.031 -12.797 1 98.5 89 SER B C 1
ATOM 1861 O O . SER B 1 89 ? 5.328 -20.375 -12.344 1 98.5 89 SER B O 1
ATOM 1863 N N . TRP B 1 90 ? 3.857 -22.062 -12.266 1 98.69 90 TRP B N 1
ATOM 1864 C CA . TRP B 1 90 ? 4.555 -22.953 -11.352 1 98.69 90 TRP B CA 1
ATOM 1865 C C . TRP B 1 90 ? 4.965 -24.234 -12.047 1 98.69 90 TRP B C 1
ATOM 1867 O O . TRP B 1 90 ? 4.16 -24.859 -12.758 1 98.69 90 TRP B O 1
ATOM 1877 N N . VAL B 1 91 ? 6.18 -24.625 -11.867 1 98.81 91 VAL B N 1
ATOM 1878 C CA . VAL B 1 91 ? 6.637 -25.938 -12.305 1 98.81 91 VAL B CA 1
ATOM 1879 C C . VAL B 1 91 ? 7.18 -26.719 -11.109 1 98.81 91 VAL B C 1
ATOM 1881 O O . VAL B 1 91 ? 8.062 -26.234 -10.391 1 98.81 91 VAL B O 1
ATOM 1884 N N . LEU B 1 92 ? 6.668 -27.875 -10.891 1 98.75 92 LEU B N 1
ATOM 1885 C CA . LEU B 1 92 ? 7.004 -28.688 -9.727 1 98.75 92 LEU B CA 1
ATOM 1886 C C . LEU B 1 92 ? 7.742 -29.953 -10.141 1 98.75 92 LEU B C 1
ATOM 1888 O O . LEU B 1 92 ? 7.195 -30.797 -10.867 1 98.75 92 LEU B O 1
ATOM 1892 N N . GLU B 1 93 ? 8.938 -30.062 -9.656 1 98.38 93 GLU B N 1
ATOM 1893 C CA . GLU B 1 93 ? 9.758 -31.234 -9.953 1 98.38 93 GLU B CA 1
ATOM 1894 C C . GLU B 1 93 ? 10.156 -31.969 -8.68 1 98.38 93 GLU B C 1
ATOM 1896 O O . GLU B 1 93 ? 10.695 -31.359 -7.75 1 98.38 93 GLU B O 1
ATOM 1901 N N . PRO B 1 94 ? 9.93 -33.25 -8.688 1 97.44 94 PRO B N 1
ATOM 1902 C CA . PR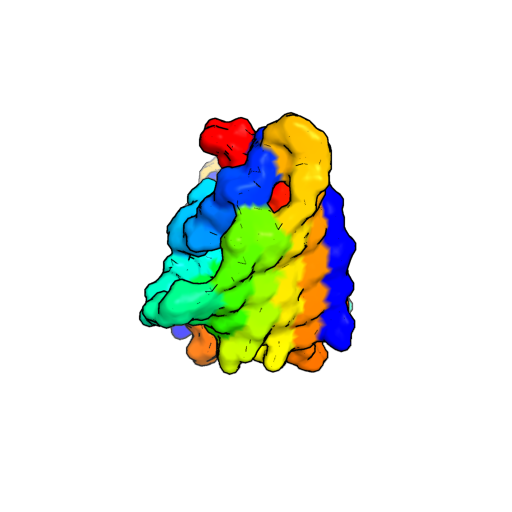O B 1 94 ? 10.43 -34 -7.527 1 97.44 94 PRO B CA 1
ATOM 1903 C C . PRO B 1 94 ? 11.93 -33.812 -7.301 1 97.44 94 PRO B C 1
ATOM 1905 O O . PRO B 1 94 ? 12.695 -33.719 -8.258 1 97.44 94 PRO B O 1
ATOM 1908 N N . ASP B 1 95 ? 12.266 -33.5 -6.07 1 96 95 ASP B N 1
ATOM 1909 C CA . ASP B 1 95 ? 13.664 -33.312 -5.68 1 96 95 ASP B CA 1
ATOM 1910 C C . ASP B 1 95 ? 14.039 -34.25 -4.523 1 96 95 ASP B C 1
ATOM 1912 O O . ASP B 1 95 ? 14.453 -33.781 -3.459 1 96 95 ASP B O 1
ATOM 1916 N N . GLY B 1 96 ? 14.008 -35.469 -4.664 1 90.12 96 GLY B N 1
ATOM 1917 C CA . GLY B 1 96 ? 14.195 -36.438 -3.617 1 90.12 96 GLY B CA 1
ATOM 1918 C C . GLY B 1 96 ? 12.891 -36.844 -2.947 1 90.12 96 GLY B C 1
ATOM 1919 O O . GLY B 1 96 ? 11.812 -36.469 -3.387 1 90.12 96 GLY B O 1
ATOM 1920 N N . GLU B 1 97 ? 13.023 -37.688 -1.891 1 90.06 97 GLU B N 1
ATOM 1921 C CA . GLU B 1 97 ? 11.828 -38.188 -1.224 1 90.06 97 GLU B CA 1
ATOM 1922 C C . GLU B 1 97 ? 11.141 -37.094 -0.426 1 90.06 97 GLU B C 1
ATOM 1924 O O . GLU B 1 97 ? 11.766 -36.438 0.421 1 90.06 97 GLU B O 1
ATOM 1929 N N . GLY B 1 98 ? 9.953 -36.781 -0.797 1 93.69 98 GLY B N 1
ATOM 1930 C CA . GLY B 1 98 ? 9.086 -35.875 -0.054 1 93.69 98 GLY B CA 1
ATOM 1931 C C . GLY B 1 98 ? 9.43 -34.406 -0.274 1 93.69 98 GLY B C 1
ATOM 1932 O O . GLY B 1 98 ? 9.039 -33.562 0.52 1 93.69 98 GLY B O 1
ATOM 1933 N N . ARG B 1 99 ? 10.273 -34.25 -1.27 1 97 99 ARG B N 1
ATOM 1934 C CA . ARG B 1 99 ? 10.711 -32.875 -1.529 1 97 99 ARG B CA 1
ATOM 1935 C C . ARG B 1 99 ? 10.398 -32.469 -2.963 1 97 99 ARG B C 1
ATOM 1937 O O . ARG B 1 99 ? 10.305 -33.312 -3.854 1 97 99 ARG B O 1
ATOM 1944 N N . THR B 1 100 ? 10.18 -31.203 -3.156 1 98.5 100 THR B N 1
ATOM 1945 C CA . THR B 1 100 ? 9.859 -30.656 -4.469 1 98.5 100 THR B CA 1
ATOM 1946 C C . THR B 1 100 ? 10.734 -29.438 -4.777 1 98.5 100 THR B C 1
ATOM 1948 O O . THR B 1 100 ? 10.914 -28.578 -3.926 1 98.5 100 THR B O 1
ATOM 1951 N N . LYS B 1 101 ? 11.367 -29.469 -5.906 1 98.56 101 LYS B N 1
ATOM 1952 C CA . LYS B 1 101 ? 11.891 -28.219 -6.469 1 98.56 101 LYS B CA 1
ATOM 1953 C C . LYS B 1 101 ? 10.797 -27.453 -7.215 1 98.56 101 LYS B C 1
ATOM 1955 O O . LYS B 1 101 ? 10.32 -27.906 -8.258 1 98.56 101 LYS B O 1
ATOM 1960 N N . ALA B 1 102 ? 10.43 -26.391 -6.695 1 98.62 102 ALA B N 1
ATOM 1961 C CA . ALA B 1 102 ? 9.367 -25.562 -7.273 1 98.62 102 ALA B CA 1
ATOM 1962 C C . ALA B 1 102 ? 9.945 -24.344 -7.973 1 98.62 102 ALA B C 1
ATOM 1964 O O . ALA B 1 102 ? 10.727 -23.594 -7.379 1 98.62 102 ALA B O 1
ATOM 1965 N N . THR B 1 103 ? 9.609 -24.156 -9.242 1 98.44 103 THR B N 1
ATOM 1966 C CA . THR B 1 103 ? 10.039 -22.984 -10.008 1 98.44 103 THR B CA 1
ATOM 1967 C C . THR B 1 103 ? 8.844 -22.094 -10.344 1 98.44 103 THR B C 1
ATOM 1969 O O . THR B 1 103 ? 7.875 -22.547 -10.961 1 98.44 103 THR B O 1
ATOM 1972 N N . TYR B 1 104 ? 8.953 -20.891 -9.883 1 97.88 104 TYR B N 1
ATOM 1973 C CA . TYR B 1 104 ? 7.953 -19.875 -10.172 1 97.88 104 TYR B CA 1
ATOM 1974 C C . TYR B 1 104 ? 8.461 -18.875 -11.219 1 97.88 104 TYR B C 1
ATOM 1976 O O . TYR B 1 104 ? 9.578 -18.359 -11.102 1 97.88 104 TYR B O 1
ATOM 1984 N N . THR B 1 105 ? 7.676 -18.688 -12.266 1 96.31 105 THR B N 1
ATOM 1985 C CA . THR B 1 105 ? 7.949 -17.688 -13.281 1 96.31 105 THR B CA 1
ATOM 1986 C C . THR B 1 105 ? 6.746 -16.766 -13.477 1 96.31 105 THR B C 1
ATOM 1988 O O . THR B 1 105 ? 5.613 -17.234 -13.602 1 96.31 105 THR B O 1
ATOM 1991 N N . ALA B 1 106 ? 6.996 -15.5 -13.477 1 94.25 106 ALA B N 1
ATOM 1992 C CA . ALA B 1 106 ? 5.953 -14.516 -13.758 1 94.25 106 ALA B CA 1
ATOM 1993 C C . ALA B 1 106 ? 6.477 -13.406 -14.664 1 94.25 106 ALA B C 1
ATOM 1995 O O . ALA B 1 106 ? 7.621 -12.969 -14.523 1 94.25 106 ALA B O 1
ATOM 1996 N N . GLU B 1 107 ? 5.688 -13.016 -15.602 1 90.69 107 GLU B N 1
ATOM 1997 C CA . GLU B 1 107 ? 5.91 -11.867 -16.469 1 90.69 107 GLU B CA 1
ATOM 1998 C C . GLU B 1 107 ? 4.746 -10.883 -16.391 1 90.69 107 GLU B C 1
ATOM 2000 O O . GLU B 1 107 ? 3.605 -11.234 -16.703 1 90.69 107 GLU B O 1
ATOM 2005 N N . LEU B 1 108 ? 5.109 -9.695 -15.977 1 87.44 108 LEU B N 1
ATOM 2006 C CA . LEU B 1 108 ? 4.09 -8.672 -15.797 1 87.44 108 LEU B CA 1
ATOM 2007 C C . LEU B 1 108 ? 4.332 -7.492 -16.734 1 87.44 108 LEU B C 1
ATOM 2009 O O . LEU B 1 108 ? 5.473 -7.059 -16.906 1 87.44 108 LEU B O 1
ATOM 2013 N N . ALA B 1 109 ? 3.359 -7.137 -17.484 1 83.5 109 ALA B N 1
ATOM 2014 C CA . ALA B 1 109 ? 3.377 -5.875 -18.219 1 83.5 109 ALA B CA 1
ATOM 2015 C C . ALA B 1 109 ? 2.525 -4.82 -17.516 1 83.5 109 ALA B C 1
ATOM 2017 O O . ALA B 1 109 ?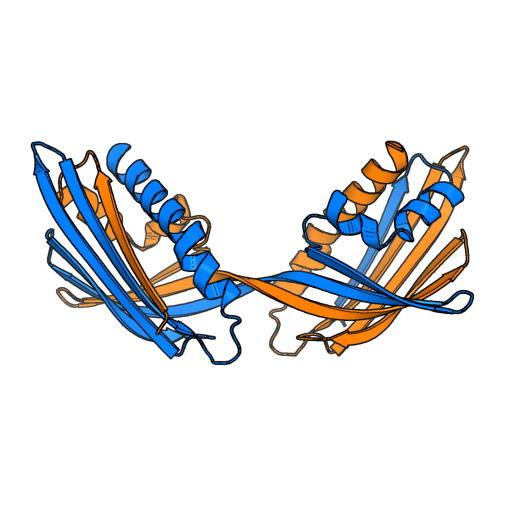 1.298 -4.934 -17.469 1 83.5 109 ALA B O 1
ATOM 2018 N N . LEU B 1 110 ? 3.262 -3.896 -16.953 1 76.12 110 LEU B N 1
ATOM 2019 C CA . LEU B 1 110 ? 2.564 -2.84 -16.219 1 76.12 110 LEU B CA 1
ATOM 2020 C C . LEU B 1 110 ? 2.42 -1.592 -17.094 1 76.12 110 LEU B C 1
ATOM 2022 O O . LEU B 1 110 ? 3.135 -1.433 -18.078 1 76.12 110 LEU B O 1
ATOM 2026 N N . GLY B 1 111 ? 1.361 -0.927 -16.844 1 70.31 111 GLY B N 1
ATOM 2027 C CA . GLY B 1 111 ? 1.119 0.286 -17.609 1 70.31 111 GLY B CA 1
ATOM 2028 C C . GLY B 1 111 ? 2.283 1.257 -17.578 1 70.31 111 GLY B C 1
ATOM 2029 O O . GLY B 1 111 ? 3.162 1.15 -16.719 1 70.31 111 GLY B O 1
ATOM 2030 N N . PRO B 1 112 ? 2.371 2.062 -18.594 1 65.19 112 PRO B N 1
ATOM 2031 C CA . PRO B 1 112 ? 3.475 3.014 -18.75 1 65.19 112 PRO B CA 1
ATOM 2032 C C . PRO B 1 112 ? 3.615 3.941 -17.531 1 65.19 112 PRO B C 1
ATOM 2034 O O . PRO B 1 112 ? 4.676 4.539 -17.344 1 65.19 112 PRO B O 1
ATOM 2037 N N . LEU B 1 113 ? 2.621 4.016 -16.766 1 61.47 113 LEU B N 1
ATOM 2038 C CA . LEU B 1 113 ? 2.627 4.969 -15.664 1 61.47 113 LEU B CA 1
ATOM 2039 C C . LEU B 1 113 ? 3.162 4.32 -14.391 1 61.47 113 LEU B C 1
ATOM 2041 O O . LEU B 1 113 ? 3.326 4.988 -13.367 1 61.47 113 LEU B O 1
ATOM 2045 N N . VAL B 1 114 ? 3.447 3.029 -14.438 1 68.06 114 VAL B N 1
ATOM 2046 C CA . VAL B 1 114 ? 3.969 2.354 -13.25 1 68.06 114 VAL B CA 1
ATOM 2047 C C . VAL B 1 114 ? 5.492 2.471 -13.219 1 68.06 114 VAL B C 1
ATOM 2049 O O . VAL B 1 114 ? 6.176 1.993 -14.125 1 68.06 114 VAL B O 1
ATOM 2052 N N . PRO B 1 115 ? 5.977 3.199 -12.164 1 68.25 115 PRO B N 1
ATOM 2053 C CA . PRO B 1 115 ? 7.43 3.344 -12.062 1 68.25 115 PRO B CA 1
ATOM 2054 C C . PRO B 1 115 ? 8.156 2.002 -12.016 1 68.25 115 PRO B C 1
ATOM 2056 O O . PRO B 1 115 ? 7.648 1.041 -11.43 1 68.25 115 PRO B O 1
ATOM 2059 N N . LYS B 1 116 ? 9.312 1.948 -12.664 1 71.12 116 LYS B N 1
ATOM 2060 C CA . LYS B 1 116 ? 10.141 0.749 -12.711 1 71.12 116 LYS B CA 1
ATOM 2061 C C . LYS B 1 116 ? 10.477 0.251 -11.312 1 71.12 116 LYS B C 1
ATOM 2063 O O . LYS B 1 116 ? 10.633 -0.953 -11.094 1 71.12 116 LYS B O 1
ATOM 2068 N N . ALA B 1 117 ? 10.578 1.136 -10.336 1 69.12 117 ALA B N 1
ATOM 2069 C CA . ALA B 1 117 ? 10.898 0.794 -8.953 1 69.12 117 ALA B CA 1
ATOM 2070 C C . ALA B 1 117 ? 9.875 -0.177 -8.375 1 69.12 117 ALA B C 1
ATOM 2072 O O . ALA B 1 117 ? 10.219 -1.049 -7.574 1 69.12 117 ALA B O 1
ATOM 2073 N N . ILE B 1 118 ? 8.68 -0.103 -8.82 1 69.75 118 ILE B N 1
ATOM 2074 C CA . ILE B 1 118 ? 7.613 -0.979 -8.336 1 69.75 118 ILE B CA 1
ATOM 2075 C C . ILE B 1 118 ? 7.812 -2.387 -8.898 1 69.75 118 ILE B C 1
ATOM 2077 O O . ILE B 1 118 ? 7.691 -3.373 -8.172 1 69.75 118 ILE B O 1
ATOM 2081 N N . VAL B 1 119 ? 8.156 -2.463 -10.102 1 71.44 119 VAL B N 1
ATOM 2082 C CA . VAL B 1 119 ? 8.398 -3.748 -10.75 1 71.44 119 VAL B CA 1
ATOM 2083 C C . VAL B 1 119 ? 9.555 -4.473 -10.055 1 71.44 119 VAL B C 1
ATOM 2085 O O . VAL B 1 119 ? 9.453 -5.664 -9.75 1 71.44 119 VAL B O 1
ATOM 2088 N N . ASN B 1 120 ? 10.586 -3.689 -9.828 1 75.25 120 ASN B N 1
ATOM 2089 C CA . ASN B 1 120 ? 11.75 -4.254 -9.148 1 75.25 120 ASN B CA 1
ATOM 2090 C C . ASN B 1 120 ? 11.398 -4.723 -7.738 1 75.25 120 ASN B C 1
ATOM 2092 O O . ASN B 1 120 ? 11.844 -5.785 -7.305 1 75.25 120 ASN B O 1
ATOM 2096 N N . ALA B 1 121 ? 10.664 -4.016 -7.102 1 73.38 121 ALA B N 1
ATOM 2097 C CA . ALA B 1 121 ? 10.25 -4.379 -5.746 1 73.38 121 ALA B CA 1
ATOM 2098 C C . ALA B 1 121 ? 9.422 -5.66 -5.754 1 73.38 121 ALA B C 1
ATOM 2100 O O . ALA B 1 121 ? 9.609 -6.531 -4.898 1 73.38 121 ALA B O 1
ATOM 2101 N N . LEU B 1 122 ? 8.555 -5.746 -6.688 1 75.44 122 LEU B N 1
ATOM 2102 C CA . LEU B 1 122 ? 7.727 -6.945 -6.816 1 75.44 122 LEU B CA 1
ATOM 2103 C C . LEU B 1 122 ? 8.594 -8.18 -7.027 1 75.44 122 LEU B C 1
ATOM 2105 O O . LEU B 1 122 ? 8.344 -9.227 -6.43 1 75.44 122 LEU B O 1
ATOM 2109 N N . THR B 1 123 ? 9.578 -7.992 -7.805 1 77.12 123 THR B N 1
ATOM 2110 C CA . THR B 1 123 ? 10.43 -9.125 -8.164 1 77.12 123 THR B CA 1
ATOM 2111 C C . THR B 1 123 ? 11.438 -9.414 -7.062 1 77.12 123 THR B C 1
ATOM 2113 O O . THR B 1 123 ? 11.625 -10.57 -6.668 1 77.12 123 THR B O 1
ATOM 2116 N N . GLU B 1 124 ? 12.008 -8.406 -6.492 1 81.31 124 GLU B N 1
ATOM 2117 C CA . GLU B 1 124 ? 13.141 -8.594 -5.594 1 81.31 124 GLU B CA 1
ATOM 2118 C C . GLU B 1 124 ? 12.672 -8.789 -4.152 1 81.31 124 GLU B C 1
ATOM 2120 O O . GLU B 1 124 ? 13.32 -9.492 -3.375 1 81.31 124 GLU B O 1
ATOM 2125 N N . THR B 1 125 ? 11.641 -8.211 -3.887 1 80.69 125 THR B N 1
ATOM 2126 C CA . THR B 1 125 ? 11.242 -8.195 -2.482 1 80.69 125 THR B CA 1
ATOM 2127 C C . THR B 1 125 ? 9.992 -9.039 -2.268 1 80.69 125 THR B C 1
ATOM 2129 O O . THR B 1 125 ? 9.938 -9.859 -1.348 1 80.69 125 THR B O 1
ATOM 2132 N N . SER B 1 126 ? 9.109 -8.891 -3.111 1 85.12 126 SER B N 1
ATOM 2133 C CA . SER B 1 126 ? 7.82 -9.523 -2.869 1 85.12 126 SER B CA 1
ATOM 2134 C C . SER B 1 126 ? 7.844 -11 -3.248 1 85.12 126 SER B C 1
ATOM 2136 O O . SER B 1 126 ? 7.262 -11.836 -2.551 1 85.12 126 SER B O 1
ATOM 2138 N N . LEU B 1 127 ? 8.547 -11.32 -4.316 1 90.19 127 LEU B N 1
ATOM 2139 C CA . LEU B 1 127 ? 8.539 -12.688 -4.84 1 90.19 127 LEU B CA 1
ATOM 2140 C C . LEU B 1 127 ? 9.164 -13.656 -3.846 1 90.19 127 LEU B C 1
ATOM 2142 O O . LEU B 1 127 ? 8.57 -14.688 -3.523 1 90.19 127 LEU B O 1
ATOM 2146 N N . PRO B 1 128 ? 10.359 -13.352 -3.281 1 92.25 128 PRO B N 1
ATOM 2147 C CA . PRO B 1 128 ? 10.922 -14.266 -2.285 1 92.25 128 PRO B CA 1
ATOM 2148 C C . PRO B 1 128 ? 10 -14.469 -1.081 1 92.25 128 PRO B C 1
ATOM 2150 O O . PRO B 1 128 ? 9.875 -15.586 -0.573 1 92.25 128 PRO B O 1
ATOM 2153 N N . LYS B 1 129 ? 9.367 -13.445 -0.681 1 93.44 129 LYS B N 1
ATOM 2154 C CA . LYS B 1 129 ? 8.445 -13.539 0.448 1 93.44 129 LYS B CA 1
ATOM 2155 C C . LYS B 1 129 ? 7.254 -14.438 0.118 1 93.44 129 LYS B C 1
ATOM 2157 O O . LYS B 1 129 ? 6.828 -15.242 0.949 1 93.44 129 LYS B O 1
ATOM 2162 N N . MET B 1 130 ? 6.75 -14.266 -1.009 1 94.31 130 MET B N 1
ATOM 2163 C CA . MET B 1 130 ? 5.637 -15.094 -1.463 1 94.31 130 MET B CA 1
ATOM 2164 C C . MET B 1 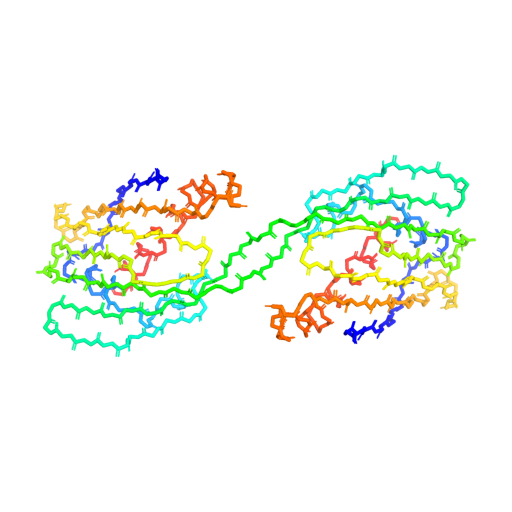130 ? 6.031 -16.562 -1.483 1 94.31 130 MET B C 1
ATOM 2166 O O . MET B 1 130 ? 5.305 -17.422 -0.963 1 94.31 130 MET B O 1
ATOM 2170 N N . LEU B 1 131 ? 7.164 -16.859 -2.07 1 96.94 131 LEU B N 1
ATOM 2171 C CA . LEU B 1 131 ? 7.629 -18.234 -2.166 1 96.94 131 LEU B CA 1
ATOM 2172 C C . LEU B 1 131 ? 7.801 -18.844 -0.78 1 96.94 131 LEU B C 1
ATOM 2174 O O . LEU B 1 131 ? 7.445 -20.016 -0.559 1 96.94 131 LEU B O 1
ATOM 2178 N N . GLU B 1 132 ? 8.328 -18.047 0.082 1 96.94 132 GLU B N 1
ATOM 2179 C CA . GLU B 1 132 ? 8.508 -18.516 1.452 1 96.94 132 GLU B CA 1
ATOM 2180 C C . GLU B 1 132 ? 7.164 -18.812 2.115 1 96.94 132 GLU B C 1
ATOM 2182 O O . GLU B 1 132 ? 7.043 -19.766 2.893 1 96.94 132 GLU B O 1
ATOM 2187 N N . SER B 1 133 ? 6.207 -18.031 1.847 1 97.19 133 SER B N 1
ATOM 2188 C CA . SER B 1 133 ? 4.875 -18.266 2.391 1 97.19 133 SER B CA 1
ATOM 2189 C C . SER B 1 133 ? 4.289 -19.578 1.895 1 97.19 133 SER B C 1
ATOM 2191 O O . SER B 1 133 ? 3.707 -20.344 2.672 1 97.19 133 SER B O 1
ATOM 2193 N N . PHE B 1 134 ? 4.449 -19.859 0.628 1 97.69 134 PHE B N 1
ATOM 2194 C CA . PHE B 1 134 ? 3.98 -21.141 0.087 1 97.69 134 PHE B CA 1
ATOM 2195 C C . PHE B 1 134 ? 4.746 -22.297 0.705 1 97.69 134 PHE B C 1
ATOM 2197 O O . PHE B 1 134 ? 4.164 -23.344 1.004 1 97.69 134 PHE B O 1
ATOM 2204 N N . LYS B 1 135 ? 6.055 -22.078 0.841 1 98.06 135 LYS B N 1
ATOM 2205 C CA . LYS B 1 135 ? 6.879 -23.109 1.477 1 98.06 135 LYS B CA 1
ATOM 2206 C C . LYS B 1 135 ? 6.371 -23.422 2.881 1 98.06 135 LYS B C 1
ATOM 2208 O O . LYS B 1 135 ? 6.137 -24.594 3.211 1 98.06 135 LYS B O 1
ATOM 2213 N N . ARG B 1 136 ? 6.164 -22.438 3.654 1 97.62 136 ARG B N 1
ATOM 2214 C CA . ARG B 1 136 ? 5.695 -22.625 5.023 1 97.62 136 ARG B CA 1
ATOM 2215 C C . ARG B 1 136 ?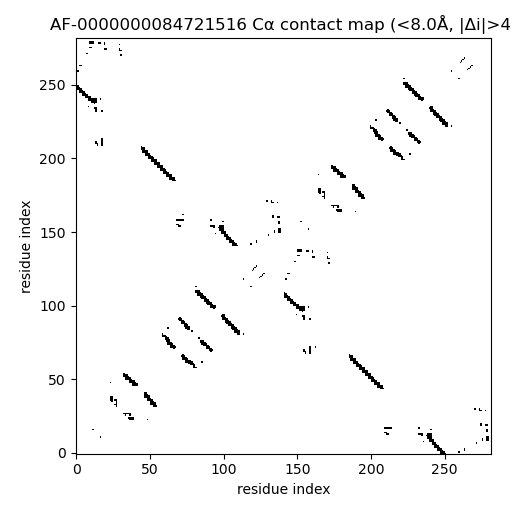 4.34 -23.312 5.047 1 97.62 136 ARG B C 1
ATOM 2217 O O . ARG B 1 136 ? 4.117 -24.234 5.848 1 97.62 136 ARG B O 1
ATOM 2224 N N . ARG B 1 137 ? 3.494 -22.859 4.184 1 97.31 137 ARG B N 1
ATOM 2225 C CA . ARG B 1 137 ? 2.158 -23.438 4.125 1 97.31 137 ARG B CA 1
ATOM 2226 C C . ARG B 1 137 ? 2.223 -24.922 3.738 1 97.31 137 ARG B C 1
ATOM 2228 O O . ARG B 1 137 ? 1.545 -25.75 4.34 1 97.31 137 ARG B O 1
ATOM 2235 N N . ALA B 1 138 ? 2.975 -25.266 2.76 1 97.19 138 ALA B N 1
ATOM 2236 C CA . ALA B 1 138 ? 3.084 -26.625 2.246 1 97.19 138 ALA B CA 1
ATOM 2237 C C . ALA B 1 138 ? 3.734 -27.547 3.271 1 97.19 138 ALA B C 1
ATOM 2239 O O . ALA B 1 138 ? 3.355 -28.719 3.395 1 97.19 138 ALA B O 1
ATOM 2240 N N . GLU B 1 139 ? 4.691 -27 4.016 1 97.44 139 GLU B N 1
ATOM 2241 C CA . GLU B 1 139 ? 5.449 -27.828 4.957 1 97.44 139 GLU B CA 1
ATOM 2242 C C . GLU B 1 139 ? 4.707 -27.969 6.281 1 97.44 139 GLU B C 1
ATOM 2244 O O . GLU B 1 139 ? 5.008 -28.875 7.07 1 97.44 139 GLU B O 1
ATOM 2249 N N . ALA B 1 140 ? 3.803 -27.031 6.539 1 93.12 140 ALA B N 1
ATOM 2250 C CA . ALA B 1 140 ? 3.035 -27.062 7.781 1 93.12 140 ALA B CA 1
ATOM 2251 C C . ALA B 1 140 ? 1.84 -28 7.668 1 93.12 140 ALA B C 1
ATOM 2253 O O . ALA B 1 140 ? 1.334 -28.5 8.672 1 93.12 140 ALA B O 1
ATOM 2254 N N . THR B 1 141 ? 1.271 -28.141 6.57 1 78.5 141 THR B N 1
ATOM 2255 C CA . THR B 1 141 ? 0.059 -28.938 6.406 1 78.5 141 THR B CA 1
ATOM 2256 C C . THR B 1 141 ? 0.405 -30.391 6.098 1 78.5 141 THR B C 1
ATOM 2258 O O . THR B 1 141 ? 1.364 -30.672 5.375 1 78.5 141 THR B O 1
#

Radius of gyration: 23.92 Å; Cα contacts (8 Å, |Δi|>4): 593; chains: 2; bounding box: 30×73×52 Å

Solvent-accessible surface area (backbone atoms only — not comparable to full-atom values): 14503 Å² total; per-residue (Å²): 116,56,64,47,73,52,71,49,80,31,72,28,34,34,61,56,40,38,50,57,70,67,41,55,75,52,41,53,78,65,36,88,54,37,71,42,56,41,80,77,44,78,54,95,50,33,37,33,37,34,40,30,32,60,39,80,42,76,40,46,36,32,35,41,31,40,55,45,84,46,40,35,38,34,38,36,58,71,49,49,60,78,43,78,40,39,33,36,34,41,38,40,37,76,54,64,91,50,14,14,37,36,34,40,36,41,37,40,30,64,38,92,83,57,58,66,70,57,57,48,41,45,54,70,53,45,43,59,52,52,53,49,38,52,40,52,51,39,55,70,100,117,56,64,46,73,52,72,48,77,31,72,29,34,33,61,57,41,38,51,57,70,67,41,54,74,51,42,53,78,66,35,88,53,37,71,44,54,43,80,76,46,78,53,96,50,34,35,33,37,36,42,32,30,60,39,80,41,76,41,47,36,31,35,40,32,41,55,42,85,45,40,33,39,35,38,37,56,69,48,49,60,76,41,78,40,40,34,37,34,40,38,39,37,76,55,63,90,50,15,14,38,36,36,41,35,42,37,40,32,62,38,93,81,55,60,68,68,56,58,50,40,46,53,69,53,45,42,58,53,50,52,48,37,52,41,52,54,38,54,70,100

pLDDT: mean 91.34, std 9.62, range [61.47, 98.88]

InterPro domains:
  IPR019587 Polyketide cyclase/dehydrase [PF10604] (1-139)
  IPR023393 START-like domain superfamily [G3DSA:3.30.530.20] (2-141)